Protein AF-A0A9E3D699-F1 (afdb_monomer)

Sequence (340 aa):
MLRQVQTRDYDGVIAVDRFSGYVDICGKPIPTRVDHSDSLSSQTYRTVLVRHERLTDRHLLAIPQSKTPFAQQDRMPATLNSLFGQSGILIRVDIQGNPYWFQLDSGAANVTLDRDLVARLGGHEFGEFSGTKGGPVEFSSAVVPRLDIGPIYARNLVVSVINHDFVRQGVHVVGLLGCDFIASRPVFIDFRTQTVMLSNTPASADSRWTSVQTPLQSCRPAIRARLENQPATLLLDLGAPDTIINEDLYDRIAASVHEIDTTRVSFIGGQVLDATQYAVPNASVGALTFGPLLTTVIAGGRGQDLDNDGFLGLNVLDKYRLVMDYRHQRVYFQKYAAAQ

Solvent-accessible surface area (backbone atoms only — not comparable to full-atom values): 18440 Å² total; per-residue (Å²): 131,82,48,68,49,76,48,66,55,97,88,64,49,43,37,36,41,37,42,39,69,68,42,78,57,95,92,37,81,41,61,33,28,39,41,36,39,42,71,84,52,97,58,69,51,72,51,67,65,85,78,86,78,87,77,85,57,69,71,81,72,50,80,70,81,93,63,53,67,56,45,79,78,52,75,73,67,41,74,47,62,51,50,73,50,84,67,35,38,33,36,52,34,31,46,86,90,42,82,45,36,23,35,42,14,39,67,30,58,40,37,34,34,14,46,68,58,39,55,75,71,70,47,61,78,44,79,72,48,77,49,74,37,25,38,70,34,63,38,28,28,32,61,41,69,42,40,36,48,76,46,28,34,31,60,64,39,77,26,42,28,33,76,44,89,48,73,53,94,92,39,68,34,45,29,37,42,5,21,50,58,46,50,50,40,24,38,36,38,32,60,89,79,52,43,38,31,43,28,94,60,66,84,71,95,47,88,72,46,50,79,41,71,18,56,61,59,79,56,20,37,30,34,67,33,31,51,65,93,40,80,39,41,28,33,45,19,47,52,31,40,55,20,36,38,33,54,74,52,44,68,77,41,52,95,68,43,42,85,74,48,79,49,72,48,69,43,82,22,66,35,76,38,60,26,38,30,29,38,34,63,43,30,33,43,87,90,46,71,73,43,63,37,69,33,34,40,41,68,88,49,62,54,61,67,89,91,47,38,33,33,47,7,36,80,59,56,57,67,27,32,41,32,43,27,55,84,77,26,30,36,33,41,25,73,65,76,77,84,127

Mean predicted aligned error: 9.08 Å

Structure (mmCIF, N/CA/C/O backbone):
data_AF-A0A9E3D699-F1
#
_entry.id   AF-A0A9E3D699-F1
#
loop_
_atom_site.group_PDB
_atom_site.id
_atom_site.type_symbol
_atom_site.label_atom_id
_atom_site.label_alt_id
_atom_site.label_comp_id
_atom_site.label_asym_id
_atom_site.label_entity_id
_atom_site.label_seq_id
_atom_site.pdbx_PDB_ins_code
_atom_site.Cartn_x
_atom_site.Cartn_y
_atom_site.Cartn_z
_atom_site.occupancy
_atom_site.B_iso_or_equiv
_atom_site.auth_seq_id
_atom_site.auth_comp_id
_atom_site.auth_asym_id
_atom_site.auth_atom_id
_atom_site.pdbx_PDB_model_num
ATOM 1 N N . MET A 1 1 ? -13.691 -39.275 -16.745 1.00 80.06 1 MET A N 1
ATOM 2 C CA . MET A 1 1 ? -13.293 -38.260 -15.745 1.00 80.06 1 MET A CA 1
ATOM 3 C C . MET A 1 1 ? -12.129 -37.480 -16.318 1.00 80.06 1 MET A C 1
ATOM 5 O O . MET A 1 1 ? -11.291 -38.096 -16.973 1.00 80.06 1 MET A O 1
ATOM 9 N N . LEU A 1 2 ? -12.120 -36.161 -16.134 1.00 87.12 2 LEU A N 1
ATOM 10 C CA . LEU A 1 2 ? -11.015 -35.303 -16.562 1.00 87.12 2 LEU A CA 1
ATOM 11 C C . LEU A 1 2 ? -9.722 -35.777 -15.873 1.00 87.12 2 LEU A C 1
ATOM 13 O O . LEU A 1 2 ? -9.770 -36.344 -14.789 1.00 87.12 2 LEU A O 1
ATOM 17 N N . ARG A 1 3 ? -8.571 -35.667 -16.524 1.00 92.81 3 ARG A N 1
ATOM 18 C CA . ARG A 1 3 ? -7.288 -36.100 -15.928 1.00 92.81 3 ARG A CA 1
ATOM 19 C C . ARG A 1 3 ? -6.227 -35.033 -16.040 1.00 92.81 3 ARG A C 1
ATOM 21 O O . ARG A 1 3 ? -5.377 -34.925 -15.166 1.00 92.81 3 ARG A O 1
ATOM 28 N N . GLN A 1 4 ? -6.307 -34.247 -17.100 1.00 94.62 4 GLN A N 1
ATOM 29 C CA . GLN A 1 4 ? -5.392 -33.165 -17.349 1.00 94.62 4 GLN A CA 1
ATOM 30 C C . GLN A 1 4 ? -6.111 -32.077 -18.135 1.00 94.62 4 GLN A C 1
ATOM 32 O O . GLN A 1 4 ? -6.868 -32.386 -19.058 1.00 94.62 4 GLN A O 1
ATOM 37 N N . VAL A 1 5 ? -5.861 -30.829 -17.768 1.00 92.69 5 VAL A N 1
ATOM 38 C CA . VAL A 1 5 ? -6.125 -29.661 -18.604 1.00 92.69 5 VAL A CA 1
ATOM 39 C C . VAL A 1 5 ? -4.787 -28.984 -18.820 1.00 92.69 5 VAL A C 1
ATOM 41 O O . VAL A 1 5 ? -4.012 -28.823 -17.884 1.00 92.69 5 VAL A O 1
ATOM 44 N N . GLN A 1 6 ? -4.507 -28.643 -20.068 1.00 94.44 6 GLN A N 1
ATOM 45 C CA . GLN A 1 6 ? -3.372 -27.813 -20.418 1.00 94.44 6 GLN A CA 1
ATOM 46 C C . GLN A 1 6 ? -3.927 -26.553 -21.060 1.00 94.44 6 GLN A C 1
ATOM 48 O O . GLN A 1 6 ? -4.631 -26.633 -22.068 1.00 94.44 6 GLN A O 1
ATOM 53 N N . THR A 1 7 ? -3.633 -25.409 -20.464 1.00 84.44 7 THR A N 1
ATOM 54 C CA . THR A 1 7 ? -3.964 -24.101 -21.016 1.00 84.44 7 THR A CA 1
ATOM 55 C C . THR A 1 7 ? -2.692 -23.439 -21.510 1.00 84.44 7 THR A C 1
ATOM 57 O O . THR A 1 7 ? -1.597 -23.670 -20.997 1.00 84.44 7 THR A O 1
ATOM 60 N N . ARG A 1 8 ? -2.844 -22.654 -22.571 1.00 84.19 8 ARG A N 1
ATOM 61 C CA . ARG A 1 8 ? -1.826 -21.732 -23.046 1.00 84.19 8 ARG A CA 1
ATOM 62 C C . ARG A 1 8 ? -2.467 -20.357 -23.070 1.00 84.19 8 ARG A C 1
ATOM 64 O O . ARG A 1 8 ? -3.522 -20.217 -23.691 1.00 84.19 8 ARG A O 1
ATOM 71 N N . ASP A 1 9 ? -1.885 -19.401 -22.367 1.00 64.69 9 ASP A N 1
ATOM 72 C CA . ASP A 1 9 ? -2.365 -18.023 -22.402 1.00 64.69 9 ASP A CA 1
ATOM 73 C C . ASP A 1 9 ? -1.823 -17.263 -23.626 1.00 64.69 9 ASP A C 1
ATOM 75 O O . ASP A 1 9 ? -1.185 -17.837 -24.517 1.00 64.69 9 ASP A O 1
ATOM 79 N N . TYR A 1 10 ? -2.142 -15.971 -23.703 1.00 45.72 10 TYR A N 1
ATOM 80 C CA . TYR A 1 10 ? -1.742 -15.108 -24.813 1.00 45.72 10 TYR A CA 1
ATOM 81 C C . TYR A 1 10 ? -0.229 -14.868 -24.877 1.00 45.72 10 TYR A C 1
ATOM 83 O O . TYR A 1 10 ? 0.290 -14.633 -25.969 1.00 45.72 10 TYR A O 1
ATOM 91 N N . ASP A 1 11 ? 0.465 -15.012 -23.749 1.00 51.38 11 ASP A N 1
ATOM 92 C CA . ASP A 1 11 ? 1.911 -14.830 -23.617 1.00 51.38 11 ASP A CA 1
ATOM 93 C C . ASP A 1 11 ? 2.676 -16.151 -23.825 1.00 51.38 11 ASP A C 1
ATOM 95 O O . ASP A 1 11 ? 3.905 -16.208 -23.808 1.00 51.38 11 ASP A O 1
ATOM 99 N N . GLY A 1 12 ? 1.947 -17.237 -24.110 1.00 67.44 12 GLY A N 1
ATOM 100 C CA . GLY A 1 12 ? 2.508 -18.542 -24.431 1.00 67.44 12 GLY A CA 1
ATOM 101 C C . GLY A 1 12 ? 2.861 -19.387 -23.210 1.00 67.44 12 GLY A C 1
ATOM 102 O O . GLY A 1 12 ? 3.413 -20.479 -23.396 1.00 67.44 12 GLY A O 1
ATOM 103 N N . VAL A 1 13 ? 2.508 -18.938 -22.003 1.00 66.25 13 VAL A N 1
ATOM 104 C CA . VAL A 1 13 ? 2.699 -19.674 -20.751 1.00 66.25 13 VAL A CA 1
ATOM 105 C C . VAL A 1 13 ? 1.829 -20.911 -20.773 1.00 66.25 13 VAL A C 1
ATOM 107 O O . VAL A 1 13 ? 0.640 -20.858 -21.089 1.00 66.25 13 VAL A O 1
ATOM 110 N N . ILE A 1 14 ? 2.429 -22.050 -20.450 1.00 83.50 14 ILE A N 1
ATOM 111 C CA . ILE A 1 14 ? 1.729 -23.323 -20.389 1.00 83.50 14 ILE A CA 1
ATOM 112 C C . ILE A 1 14 ? 1.406 -23.615 -18.932 1.00 83.50 14 ILE A C 1
ATOM 114 O O . ILE A 1 14 ? 2.310 -23.938 -18.166 1.00 83.50 14 ILE A O 1
ATOM 118 N N . ALA A 1 15 ? 0.125 -23.582 -18.579 1.00 85.62 15 ALA A N 1
ATOM 119 C CA . ALA A 1 15 ? -0.355 -24.092 -17.302 1.00 85.62 15 ALA A CA 1
ATOM 120 C C . ALA A 1 15 ? -0.946 -25.497 -17.473 1.00 85.62 15 ALA A C 1
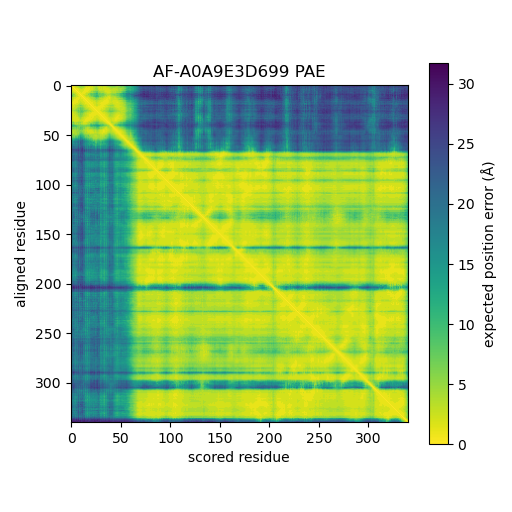ATOM 122 O O . ALA A 1 15 ? -1.584 -25.822 -18.478 1.00 85.62 15 ALA A O 1
ATOM 123 N N . VAL A 1 16 ? -0.689 -26.362 -16.496 1.00 91.88 16 VAL A N 1
ATOM 124 C CA . VAL A 1 16 ? -1.112 -27.762 -16.476 1.00 91.88 16 VAL A CA 1
ATOM 125 C C . VAL A 1 16 ? -1.780 -28.060 -15.144 1.00 91.88 16 VAL A C 1
ATOM 127 O O . VAL A 1 16 ? -1.116 -28.084 -14.111 1.00 91.88 16 VAL A O 1
ATOM 130 N N . ASP A 1 17 ? -3.067 -28.390 -15.199 1.00 93.44 17 ASP A N 1
ATOM 131 C CA . ASP A 1 17 ? -3.819 -28.952 -14.080 1.00 93.44 17 ASP A CA 1
ATOM 132 C C . ASP A 1 17 ? -3.927 -30.465 -14.248 1.00 93.44 17 ASP A C 1
ATOM 134 O O . ASP A 1 17 ? -4.449 -30.947 -15.257 1.00 93.44 17 ASP A O 1
ATOM 138 N N . ARG A 1 18 ? -3.471 -31.239 -13.260 1.00 95.19 18 ARG A N 1
ATOM 139 C CA . ARG A 1 18 ? -3.638 -32.699 -13.212 1.00 95.19 18 ARG A CA 1
ATOM 140 C C . ARG A 1 18 ? -4.647 -33.068 -12.137 1.00 95.19 18 ARG A C 1
ATOM 142 O O . ARG A 1 18 ? -4.475 -32.739 -10.969 1.00 95.19 18 ARG A O 1
ATOM 149 N N . PHE A 1 19 ? -5.680 -33.802 -12.528 1.00 95.44 19 PHE A N 1
ATOM 150 C CA . PHE A 1 19 ? -6.798 -34.160 -11.664 1.00 95.44 19 PHE A CA 1
ATOM 151 C C . PHE A 1 19 ? -6.723 -35.635 -11.275 1.00 95.44 19 PHE A C 1
ATOM 153 O O . PHE A 1 19 ? -6.586 -36.513 -12.132 1.00 95.44 19 PHE A O 1
ATOM 160 N N . SER A 1 20 ? -6.839 -35.931 -9.982 1.00 94.62 20 SER A N 1
ATOM 161 C CA . SER A 1 20 ? -6.790 -37.302 -9.474 1.00 94.62 20 SER A CA 1
ATOM 162 C C . SER A 1 20 ? -7.678 -37.520 -8.243 1.00 94.62 20 SER A C 1
ATOM 164 O O . SER A 1 20 ? -8.254 -36.587 -7.682 1.00 94.62 20 SER A O 1
ATOM 166 N N . GLY A 1 21 ? -7.839 -38.795 -7.867 1.00 93.88 21 GLY A N 1
ATOM 167 C CA . GLY A 1 21 ? -8.583 -39.211 -6.676 1.00 93.88 21 GLY A CA 1
ATOM 168 C C . GLY A 1 21 ? -10.062 -38.832 -6.715 1.00 93.88 21 GLY A C 1
ATOM 169 O O . GLY A 1 21 ? -10.542 -38.164 -5.818 1.00 93.88 21 GLY A O 1
ATOM 170 N N . TYR A 1 22 ? -10.802 -39.175 -7.760 1.00 94.75 22 TYR A N 1
ATOM 171 C CA . TYR A 1 22 ? -12.198 -38.749 -7.868 1.00 94.75 22 TYR A CA 1
ATOM 172 C C . TYR A 1 22 ? -13.115 -39.396 -6.819 1.00 94.75 22 TYR A C 1
ATOM 174 O O . TYR A 1 22 ? -13.015 -40.594 -6.562 1.00 94.75 22 TYR A O 1
ATOM 182 N N . VAL A 1 23 ? -14.048 -38.609 -6.279 1.00 93.00 23 VAL A N 1
ATOM 183 C CA . VAL A 1 23 ? -15.151 -39.049 -5.410 1.00 93.00 23 VAL A CA 1
ATOM 184 C C . VAL A 1 23 ? -16.486 -38.584 -5.986 1.00 93.00 23 VAL A C 1
ATOM 186 O O . VAL A 1 23 ? -16.544 -37.567 -6.676 1.00 93.00 23 VAL A O 1
ATOM 189 N N . ASP A 1 24 ? -17.563 -39.322 -5.724 1.00 91.94 24 ASP A N 1
ATOM 190 C CA . ASP A 1 24 ? -18.912 -38.877 -6.083 1.00 91.94 24 ASP A CA 1
ATOM 191 C C . ASP A 1 24 ? -19.443 -37.908 -5.020 1.00 91.94 24 ASP A C 1
ATOM 193 O O . ASP A 1 24 ? -19.506 -38.247 -3.838 1.00 91.94 24 ASP A O 1
ATOM 197 N N . ILE A 1 25 ? -19.810 -36.696 -5.439 1.00 84.88 25 ILE A N 1
ATOM 198 C CA . ILE A 1 25 ? -20.485 -35.710 -4.594 1.00 84.88 25 ILE A CA 1
ATOM 199 C C . ILE A 1 25 ? -21.740 -35.261 -5.326 1.00 84.88 25 ILE A C 1
ATOM 201 O O . ILE A 1 25 ? -21.674 -34.595 -6.361 1.00 84.88 25 ILE A O 1
ATOM 205 N N . CYS A 1 26 ? -22.899 -35.614 -4.768 1.00 85.19 26 CYS A N 1
ATOM 206 C CA . CYS A 1 26 ? -24.206 -35.292 -5.340 1.00 85.19 26 CYS A CA 1
ATOM 207 C C . CYS A 1 26 ? -24.368 -35.783 -6.796 1.00 85.19 26 CYS A C 1
ATOM 209 O O . CYS A 1 26 ? -24.918 -35.059 -7.630 1.00 85.19 26 CYS A O 1
ATOM 211 N N . GLY A 1 27 ? -23.879 -36.989 -7.113 1.00 88.12 27 GLY A N 1
ATOM 212 C CA . GLY A 1 27 ? -23.974 -37.598 -8.444 1.00 88.12 27 GLY A CA 1
ATOM 213 C C . GLY A 1 27 ? -22.991 -37.019 -9.462 1.00 88.12 27 GLY A C 1
ATOM 214 O O . GLY A 1 27 ? -23.166 -37.208 -10.668 1.00 88.12 27 GLY A O 1
ATOM 215 N N . LYS A 1 28 ? -21.992 -36.256 -9.004 1.00 87.75 28 LYS A N 1
ATOM 216 C CA . LYS A 1 28 ? -20.945 -35.681 -9.850 1.00 87.75 28 LYS A CA 1
ATOM 217 C C . LYS A 1 28 ? -19.579 -36.197 -9.404 1.00 87.75 28 LYS A C 1
ATOM 219 O O . LYS A 1 28 ? -19.254 -36.078 -8.224 1.00 87.75 28 LYS A O 1
ATOM 224 N N . PRO A 1 29 ? -18.745 -36.709 -10.325 1.00 92.31 29 PRO A N 1
ATOM 225 C CA . PRO A 1 29 ? -17.373 -37.068 -10.003 1.00 92.31 29 PRO A CA 1
ATOM 226 C C . PRO A 1 29 ? -16.540 -35.794 -9.812 1.00 92.31 29 PRO A C 1
ATOM 228 O O . PRO A 1 29 ? -16.276 -35.065 -10.770 1.00 92.31 29 PRO A O 1
ATOM 231 N N . ILE A 1 30 ? -16.106 -35.543 -8.579 1.00 91.81 30 ILE A N 1
ATOM 232 C CA . ILE A 1 30 ? -15.264 -34.409 -8.186 1.00 91.81 30 ILE A CA 1
ATOM 233 C C . ILE A 1 30 ? -13.848 -34.919 -7.883 1.00 91.81 30 ILE A C 1
ATOM 235 O O . ILE A 1 30 ? -13.710 -35.905 -7.157 1.00 91.81 30 ILE A O 1
ATOM 239 N N . PRO A 1 31 ? -12.783 -34.300 -8.421 1.00 93.81 31 PRO A N 1
ATOM 240 C CA . PRO A 1 31 ? -11.414 -34.688 -8.089 1.00 93.81 31 PRO A CA 1
ATOM 241 C C . PRO A 1 31 ? -11.103 -34.340 -6.626 1.00 93.81 31 PRO A C 1
ATOM 243 O O . PRO A 1 31 ? -11.348 -33.213 -6.203 1.00 93.81 31 PRO A O 1
ATOM 246 N N . THR A 1 32 ? -10.534 -35.270 -5.852 1.00 92.38 32 THR A N 1
ATOM 247 C CA . THR A 1 32 ? -10.024 -34.950 -4.502 1.00 92.38 32 THR A CA 1
ATOM 248 C C . THR A 1 32 ? -8.624 -34.360 -4.526 1.00 92.38 32 THR A C 1
ATOM 250 O O . THR A 1 32 ? -8.150 -33.904 -3.490 1.00 92.38 32 THR A O 1
ATOM 253 N N . ARG A 1 33 ? -7.944 -34.361 -5.676 1.00 92.19 33 ARG A N 1
ATOM 254 C CA . ARG A 1 33 ? -6.627 -33.749 -5.831 1.00 92.19 33 ARG A CA 1
ATOM 255 C C . ARG A 1 33 ? -6.496 -33.061 -7.182 1.00 92.19 33 ARG A C 1
ATOM 257 O O . ARG A 1 33 ? -6.798 -33.668 -8.212 1.00 92.19 33 ARG A O 1
ATOM 264 N N . VAL A 1 34 ? -6.003 -31.828 -7.158 1.00 92.25 34 VAL A N 1
ATOM 265 C CA . VAL A 1 34 ? -5.624 -31.052 -8.343 1.00 92.25 34 VAL A CA 1
ATOM 266 C C . VAL A 1 34 ? -4.194 -30.567 -8.152 1.00 92.25 34 VAL A C 1
ATOM 268 O O . VAL A 1 34 ? -3.916 -29.877 -7.177 1.00 92.25 34 VAL A O 1
ATOM 271 N N . ASP A 1 35 ? -3.294 -30.974 -9.039 1.00 87.75 35 ASP A N 1
ATOM 272 C CA . ASP A 1 35 ? -1.913 -30.493 -9.092 1.00 87.75 35 ASP A CA 1
ATOM 273 C C . ASP A 1 35 ? -1.794 -29.468 -10.226 1.00 87.75 35 ASP A C 1
ATOM 275 O O . ASP A 1 35 ? -1.948 -29.840 -11.389 1.00 87.75 35 ASP A O 1
ATOM 279 N N . HIS A 1 36 ? -1.517 -28.211 -9.892 1.00 86.31 36 HIS A N 1
ATOM 280 C CA . HIS A 1 36 ? -1.311 -27.109 -10.828 1.00 86.31 36 HIS A CA 1
ATOM 281 C C . HIS A 1 36 ? 0.179 -26.791 -10.964 1.00 86.31 36 HIS A C 1
ATOM 283 O O . HIS A 1 36 ? 0.876 -26.634 -9.961 1.00 86.31 36 HIS A O 1
ATOM 289 N N . SER A 1 37 ? 0.657 -26.654 -12.196 1.00 83.12 37 SER A N 1
ATOM 290 C CA . SER A 1 37 ? 2.009 -26.181 -12.518 1.00 83.12 37 SER A CA 1
ATOM 291 C C . SER A 1 37 ? 1.959 -25.278 -13.742 1.00 83.12 37 SER A C 1
ATOM 293 O O . SER A 1 37 ? 1.255 -25.630 -14.688 1.00 83.12 37 SER A O 1
ATOM 295 N N . ASP A 1 38 ? 2.749 -24.212 -13.780 1.00 83.56 38 ASP A N 1
ATOM 296 C CA . ASP A 1 38 ? 2.918 -23.374 -14.969 1.00 83.56 38 ASP A CA 1
ATOM 297 C C . ASP A 1 38 ? 4.383 -23.342 -15.445 1.00 83.56 38 ASP A C 1
ATOM 299 O O . ASP A 1 38 ? 5.280 -23.852 -14.774 1.00 83.56 38 ASP A O 1
ATOM 303 N N . SER A 1 39 ? 4.621 -22.839 -16.658 1.00 72.12 39 SER A N 1
ATOM 304 C CA . SER A 1 39 ? 5.951 -22.843 -17.280 1.00 72.12 39 SER A CA 1
ATOM 305 C C . SER A 1 39 ? 6.857 -21.681 -16.868 1.00 72.12 39 SER A C 1
ATOM 307 O O . SER A 1 39 ? 8.025 -21.690 -17.254 1.00 72.12 39 SER A O 1
ATOM 309 N N . LEU A 1 40 ? 6.340 -20.678 -16.154 1.00 61.41 40 LEU A N 1
ATOM 310 C CA . LEU A 1 40 ? 7.104 -19.510 -15.703 1.00 61.41 40 LEU A CA 1
ATOM 311 C C . LEU A 1 40 ? 7.522 -19.621 -14.234 1.00 61.41 40 LEU A C 1
ATOM 313 O O . LEU A 1 40 ? 8.573 -19.111 -13.850 1.00 61.41 40 LEU A O 1
ATOM 317 N N . SER A 1 41 ? 6.726 -20.295 -13.410 1.00 60.12 41 SER A N 1
ATOM 318 C CA . SER A 1 41 ? 6.986 -20.475 -11.994 1.00 60.12 41 SER A CA 1
ATOM 319 C C . SER A 1 41 ? 7.686 -21.808 -11.728 1.00 60.12 41 SER A C 1
ATOM 321 O O . SER A 1 41 ? 7.398 -22.848 -12.316 1.00 60.12 41 SER A O 1
ATOM 323 N N . SER A 1 42 ? 8.618 -21.805 -10.776 1.00 49.75 42 SER A N 1
ATOM 324 C CA . SER A 1 42 ? 9.142 -23.043 -10.187 1.00 49.75 42 SER A CA 1
ATOM 325 C C . SER A 1 42 ? 8.184 -23.644 -9.148 1.00 49.75 42 SER A C 1
ATOM 327 O O . SER A 1 42 ? 8.549 -24.590 -8.447 1.00 49.75 42 SER A O 1
ATOM 329 N N . GLN A 1 43 ? 6.978 -23.084 -9.006 1.00 45.53 43 GLN A N 1
ATOM 330 C CA . GLN A 1 43 ? 6.019 -23.446 -7.972 1.00 45.53 43 GLN A CA 1
ATOM 331 C C . GLN A 1 43 ? 4.993 -24.439 -8.527 1.00 45.53 43 GLN A C 1
ATOM 333 O O . GLN A 1 43 ? 4.551 -24.363 -9.668 1.00 45.53 43 GLN A O 1
ATOM 338 N N . THR A 1 44 ? 4.620 -25.425 -7.717 1.00 64.38 44 THR A N 1
ATOM 339 C CA . THR A 1 44 ? 3.528 -26.356 -8.028 1.00 64.38 44 THR A CA 1
ATOM 340 C C . THR A 1 44 ? 2.534 -26.286 -6.882 1.00 64.38 44 THR A C 1
ATOM 342 O O . THR A 1 44 ? 2.910 -26.509 -5.730 1.00 64.38 44 THR A O 1
ATOM 345 N N . TYR A 1 45 ? 1.273 -25.990 -7.183 1.00 69.75 45 TYR A N 1
ATOM 346 C CA . TYR A 1 45 ? 0.209 -25.934 -6.184 1.00 69.75 45 TYR A CA 1
ATOM 347 C C . TYR A 1 45 ? -0.548 -27.255 -6.173 1.00 69.75 45 TYR A C 1
ATOM 349 O O . TYR A 1 45 ? -0.861 -27.816 -7.221 1.00 69.75 45 TYR A O 1
ATOM 357 N N . ARG A 1 46 ? -0.875 -27.756 -4.983 1.00 82.88 46 ARG A N 1
ATOM 358 C CA . ARG A 1 46 ? -1.754 -28.916 -4.827 1.00 82.88 46 ARG A CA 1
ATOM 359 C C . ARG A 1 46 ? -2.983 -28.521 -4.029 1.00 82.88 46 ARG A C 1
ATOM 361 O O . ARG A 1 46 ? -2.883 -28.221 -2.844 1.00 82.88 46 ARG A O 1
ATOM 368 N N . THR A 1 47 ? -4.150 -28.626 -4.646 1.00 81.19 47 THR A N 1
ATOM 369 C CA . THR A 1 47 ? -5.433 -28.565 -3.944 1.00 81.19 47 THR A CA 1
ATOM 370 C C . THR A 1 47 ? -5.858 -29.976 -3.557 1.00 81.19 47 THR A C 1
ATOM 372 O O . THR A 1 47 ? -5.851 -30.878 -4.397 1.00 81.19 47 THR A O 1
ATOM 375 N N . VAL A 1 48 ? -6.246 -30.176 -2.295 1.00 84.06 48 VAL A N 1
ATOM 376 C CA . VAL A 1 48 ? -6.796 -31.446 -1.799 1.00 84.06 48 VAL A CA 1
ATOM 377 C C . VAL A 1 48 ? -8.198 -31.211 -1.247 1.00 84.06 48 VAL A C 1
ATOM 379 O O . VAL A 1 48 ? -8.406 -30.310 -0.438 1.00 84.06 48 VAL A O 1
ATOM 382 N N . LEU A 1 49 ? -9.164 -32.035 -1.651 1.00 81.81 49 LEU A N 1
ATOM 383 C CA . LEU A 1 49 ? -10.479 -32.057 -1.022 1.00 81.81 49 LEU A CA 1
ATOM 384 C C . LEU A 1 49 ? -10.362 -32.734 0.346 1.00 81.81 49 LEU A C 1
ATOM 386 O O . LEU A 1 49 ? -10.259 -33.956 0.433 1.00 81.81 49 LEU A O 1
ATOM 390 N N . VAL A 1 50 ? -10.395 -31.932 1.407 1.00 79.25 50 VAL A N 1
ATOM 391 C CA . VAL A 1 50 ? -10.290 -32.424 2.791 1.00 79.25 50 VAL A CA 1
ATOM 392 C C . VAL A 1 50 ? -11.660 -32.785 3.368 1.00 79.25 50 VAL A C 1
ATOM 394 O O . VAL A 1 50 ? -11.808 -33.791 4.057 1.00 79.25 50 VAL A O 1
ATOM 397 N N . ARG A 1 51 ? -12.687 -31.984 3.071 1.00 80.12 51 ARG A N 1
ATOM 398 C CA . ARG A 1 51 ? -14.057 -32.180 3.555 1.00 80.12 51 ARG A CA 1
ATOM 399 C C . ARG A 1 51 ? -15.048 -31.680 2.514 1.00 80.12 51 ARG A C 1
ATOM 401 O O . ARG A 1 51 ? -14.782 -30.711 1.811 1.00 80.12 51 ARG A O 1
ATOM 408 N N . HIS A 1 52 ? -16.204 -32.328 2.454 1.00 80.00 52 HIS A N 1
ATOM 409 C CA . HIS A 1 52 ? -17.375 -31.804 1.768 1.00 80.00 52 HIS A CA 1
ATOM 410 C C . HIS A 1 52 ? -18.547 -31.798 2.745 1.00 80.00 52 HIS A C 1
ATOM 412 O O . HIS A 1 52 ? -18.669 -32.685 3.590 1.00 80.00 52 HIS A O 1
ATOM 418 N N . GLU A 1 53 ? -19.410 -30.799 2.634 1.00 81.25 53 GLU A N 1
ATOM 419 C CA . GLU A 1 53 ? -20.647 -30.750 3.396 1.00 81.25 53 GLU A CA 1
ATOM 420 C C . GLU A 1 53 ? -21.774 -30.219 2.526 1.00 81.25 53 GLU A C 1
ATOM 422 O O . GLU A 1 53 ? -21.593 -29.333 1.688 1.00 81.25 53 GLU A O 1
ATOM 427 N N . ARG A 1 54 ? -22.960 -30.799 2.702 1.00 76.94 54 ARG A N 1
ATOM 428 C CA . ARG A 1 54 ? -24.157 -30.305 2.038 1.00 76.94 54 ARG A CA 1
ATOM 429 C C . ARG A 1 54 ? -24.703 -29.147 2.858 1.00 76.94 54 ARG A C 1
ATOM 431 O O . ARG A 1 54 ? -25.318 -29.367 3.896 1.00 76.94 54 ARG A O 1
ATOM 438 N N . LEU A 1 55 ? -24.518 -27.930 2.360 1.00 75.38 55 LEU A N 1
ATOM 439 C CA . LEU A 1 55 ? -25.172 -26.761 2.932 1.00 75.38 55 LEU A CA 1
ATOM 440 C C . LEU A 1 55 ? -26.680 -26.857 2.671 1.00 75.38 55 LEU A C 1
ATOM 442 O O . LEU A 1 55 ? -27.127 -26.967 1.526 1.00 75.38 55 LEU A O 1
ATOM 446 N N . THR A 1 56 ? -27.466 -26.877 3.743 1.00 77.94 56 THR A N 1
ATOM 447 C CA . THR A 1 56 ? -28.933 -26.886 3.680 1.00 77.94 56 THR A CA 1
ATOM 448 C C . THR A 1 56 ? -29.503 -25.480 3.523 1.00 77.94 56 THR A C 1
ATOM 450 O O . THR A 1 56 ? -30.568 -25.321 2.928 1.00 77.94 56 THR A O 1
ATOM 453 N N . ASP A 1 57 ? -28.770 -24.466 3.984 1.00 78.50 57 ASP A N 1
ATOM 454 C CA . ASP A 1 57 ? -29.133 -23.061 3.864 1.00 78.50 57 ASP A CA 1
ATOM 455 C C . ASP A 1 57 ? -28.382 -22.393 2.700 1.00 78.50 57 ASP A C 1
ATOM 457 O O . ASP A 1 57 ? -27.165 -22.199 2.735 1.00 78.50 57 ASP A O 1
ATOM 461 N N . ARG A 1 58 ? -29.122 -22.022 1.648 1.00 65.62 58 ARG A N 1
ATOM 462 C CA . ARG A 1 58 ? -28.570 -21.307 0.485 1.00 65.62 58 ARG A CA 1
ATOM 463 C C . ARG A 1 58 ? -28.133 -19.880 0.819 1.00 65.62 58 ARG A C 1
ATOM 465 O O . ARG A 1 58 ? -27.331 -19.328 0.069 1.00 65.62 58 ARG A O 1
ATOM 472 N N . HIS A 1 59 ? -28.615 -19.289 1.913 1.00 65.38 59 HIS A N 1
ATOM 473 C CA . HIS A 1 59 ? -28.187 -17.960 2.348 1.00 65.38 59 HIS A CA 1
ATOM 474 C C . HIS A 1 59 ? -26.715 -17.934 2.772 1.00 65.38 59 HIS A C 1
ATOM 476 O O . HIS A 1 59 ? -26.077 -16.898 2.620 1.00 65.38 59 HIS A O 1
ATOM 482 N N . LEU A 1 60 ? -26.138 -19.071 3.181 1.00 60.28 60 LEU A N 1
ATOM 483 C CA . LEU A 1 60 ? -24.701 -19.196 3.467 1.00 60.28 60 LEU A CA 1
ATOM 484 C C . LEU A 1 60 ? -23.818 -19.039 2.218 1.00 60.28 60 LEU A C 1
ATOM 486 O O . LEU A 1 60 ? -22.637 -18.734 2.333 1.00 60.28 60 LEU A O 1
ATOM 490 N N . LEU A 1 61 ? -24.388 -19.249 1.028 1.00 63.72 61 LEU A N 1
ATOM 491 C CA . LEU A 1 61 ? -23.718 -19.065 -0.263 1.00 63.72 61 LEU A CA 1
ATOM 492 C C . LEU A 1 61 ? -24.111 -17.754 -0.948 1.00 63.72 61 LEU A C 1
ATOM 494 O O . LEU A 1 61 ? -23.593 -17.441 -2.021 1.00 63.72 61 LEU A O 1
ATOM 498 N N . ALA A 1 62 ? -25.054 -17.001 -0.374 1.00 58.06 62 ALA A N 1
ATOM 499 C CA . ALA A 1 62 ? -25.407 -15.702 -0.909 1.00 58.06 62 ALA A CA 1
ATOM 500 C C . ALA A 1 62 ? -24.199 -14.782 -0.736 1.00 58.06 62 ALA A C 1
ATOM 502 O O . ALA A 1 62 ? -23.769 -14.532 0.388 1.00 58.06 62 ALA A O 1
ATOM 503 N N . ILE A 1 63 ? -23.665 -14.271 -1.848 1.00 50.22 63 ILE A N 1
ATOM 504 C CA . ILE A 1 63 ? -22.647 -13.222 -1.808 1.00 50.22 63 ILE A CA 1
ATOM 505 C C . ILE A 1 63 ? -23.284 -12.049 -1.053 1.00 50.22 63 ILE A C 1
ATOM 507 O O . ILE A 1 63 ? -24.282 -11.499 -1.537 1.00 50.22 63 ILE A O 1
ATOM 511 N N . PRO A 1 64 ? -22.787 -11.688 0.143 1.00 56.56 64 PRO A N 1
ATOM 512 C CA . PRO A 1 64 ? -23.379 -10.602 0.902 1.00 56.56 64 PRO A CA 1
ATOM 513 C C . PRO A 1 64 ? -23.307 -9.322 0.071 1.00 56.56 64 PRO A C 1
ATOM 515 O O . PRO A 1 64 ? -22.359 -9.108 -0.688 1.00 56.56 64 PRO A O 1
ATOM 518 N N . GLN A 1 65 ? -24.312 -8.450 0.203 1.00 54.59 65 GLN A N 1
ATOM 519 C CA . GLN A 1 65 ? -24.202 -7.112 -0.374 1.00 54.59 65 GLN A CA 1
ATOM 520 C C . GLN A 1 65 ? -22.912 -6.479 0.147 1.00 54.59 65 GLN A C 1
ATOM 522 O O . GLN A 1 65 ? -22.749 -6.354 1.360 1.00 54.59 65 GLN A O 1
ATOM 527 N N . SER A 1 66 ? -22.019 -6.102 -0.772 1.00 59.28 66 SER A N 1
ATOM 528 C CA . SER A 1 66 ? -20.727 -5.491 -0.464 1.00 59.28 66 SER A CA 1
ATOM 529 C C . SER A 1 66 ? -20.944 -4.210 0.337 1.00 59.28 66 SER A C 1
ATOM 531 O O . SER A 1 66 ? -21.194 -3.138 -0.216 1.00 59.28 66 SER A O 1
ATOM 533 N N . LYS A 1 67 ? -20.885 -4.331 1.660 1.00 64.81 67 LYS A N 1
ATOM 534 C CA . LYS A 1 67 ? -20.856 -3.217 2.595 1.00 64.81 67 LYS A CA 1
ATOM 535 C C . LYS A 1 67 ? -19.486 -3.217 3.241 1.00 64.81 67 LYS A C 1
ATOM 537 O O . LYS A 1 67 ? -18.990 -4.252 3.669 1.00 64.81 67 LYS A O 1
ATOM 542 N N . THR A 1 68 ? -18.899 -2.033 3.308 1.00 80.75 68 THR A N 1
ATOM 543 C CA . THR A 1 68 ? -17.719 -1.769 4.131 1.00 80.75 68 THR A CA 1
ATOM 544 C C . THR A 1 68 ? -17.995 -2.256 5.560 1.00 80.75 68 THR A C 1
ATOM 546 O O . THR A 1 68 ? -19.074 -1.948 6.081 1.00 80.75 68 THR A O 1
ATOM 549 N N . PRO A 1 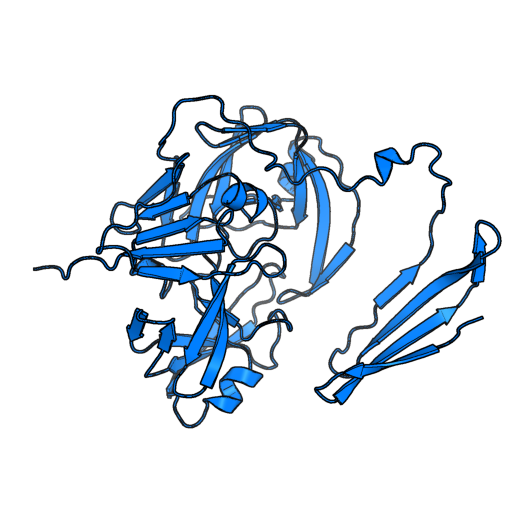69 ? -17.054 -2.955 6.217 1.00 89.06 69 PRO A N 1
ATOM 550 C CA . PRO A 1 69 ? -17.261 -3.456 7.575 1.00 89.06 69 PRO A CA 1
ATOM 551 C C . PRO A 1 69 ? -17.253 -2.340 8.633 1.00 89.06 69 PRO A C 1
ATOM 553 O O . PRO A 1 69 ? -17.575 -2.589 9.794 1.00 89.06 69 PRO A O 1
ATOM 556 N N . PHE A 1 70 ? -16.903 -1.110 8.245 1.00 94.06 70 PHE A N 1
ATOM 557 C CA . PHE A 1 70 ? -16.767 0.019 9.152 1.00 94.06 70 PHE A CA 1
ATOM 558 C C . PHE A 1 70 ? -18.040 0.867 9.238 1.00 94.06 70 PHE A C 1
ATOM 560 O O . PHE A 1 70 ? -18.455 1.502 8.264 1.00 94.06 70 PHE A O 1
ATOM 567 N N . ALA A 1 71 ? -18.602 0.952 10.440 1.00 94.19 71 ALA A N 1
ATOM 568 C CA . ALA A 1 71 ? -19.689 1.851 10.799 1.00 94.19 71 ALA A CA 1
ATOM 569 C C . ALA A 1 71 ? -19.152 3.171 11.374 1.00 94.19 71 ALA A C 1
ATOM 571 O O . ALA A 1 71 ? -18.097 3.212 12.004 1.00 94.19 71 ALA A O 1
ATOM 572 N N . GLN A 1 72 ? -19.893 4.259 11.163 1.00 94.50 72 GLN A N 1
ATOM 573 C CA . GLN A 1 72 ? -19.613 5.560 11.770 1.00 94.50 72 GLN A CA 1
ATOM 574 C C . GLN A 1 72 ? -20.175 5.592 13.201 1.00 94.50 72 GLN A C 1
ATOM 576 O O . GLN A 1 72 ? -21.321 5.197 13.414 1.00 94.50 72 GLN A O 1
ATOM 581 N N . GLN A 1 73 ? -19.382 6.068 14.164 1.00 93.38 73 GLN A N 1
ATOM 582 C CA . GLN A 1 73 ? -19.809 6.320 15.549 1.00 93.38 73 GLN A CA 1
ATOM 583 C C . GLN A 1 73 ? -19.788 7.805 15.932 1.00 93.38 73 GLN A C 1
ATOM 585 O O . GLN A 1 73 ? -20.609 8.211 16.747 1.00 93.38 73 GLN A O 1
ATOM 590 N N . ASP A 1 74 ? -18.948 8.622 15.288 1.00 91.31 74 ASP A N 1
ATOM 591 C CA . ASP A 1 74 ? -18.833 10.06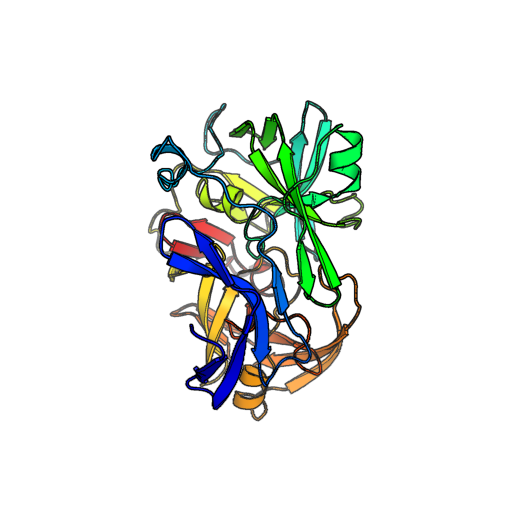2 15.569 1.00 91.31 74 ASP A CA 1
ATOM 592 C C . ASP A 1 74 ? -19.073 10.936 14.332 1.00 91.31 74 ASP A C 1
ATOM 594 O O . ASP A 1 74 ? -19.418 10.455 13.252 1.00 91.31 74 ASP A O 1
ATOM 598 N N . ARG A 1 75 ? -18.933 12.259 14.479 1.00 93.19 75 ARG A N 1
ATOM 599 C CA . ARG A 1 75 ? -19.102 13.225 13.383 1.00 93.19 75 ARG A CA 1
ATOM 600 C C . ARG A 1 75 ? -17.987 13.114 12.338 1.00 93.19 75 ARG A C 1
ATOM 602 O O . ARG A 1 75 ? -16.851 12.777 12.648 1.00 93.19 75 ARG A O 1
ATOM 609 N N . MET A 1 76 ? -18.341 13.472 11.105 1.00 93.44 76 MET A N 1
ATOM 610 C CA . MET A 1 76 ? -17.445 13.570 9.951 1.00 93.44 76 MET A CA 1
ATOM 611 C C . MET A 1 76 ? -17.531 14.982 9.341 1.00 93.44 76 MET A C 1
ATOM 613 O O . MET A 1 76 ? -18.608 15.586 9.414 1.00 93.44 76 MET A O 1
ATOM 617 N N . PRO A 1 77 ? -16.464 15.497 8.698 1.00 95.69 77 PRO A N 1
ATOM 618 C CA . PRO A 1 77 ? -15.152 14.865 8.536 1.00 95.69 77 PRO A CA 1
ATOM 619 C C . PRO A 1 77 ? -14.358 14.823 9.849 1.00 95.69 77 PRO A C 1
ATOM 621 O O . PRO A 1 77 ? -14.629 15.601 10.763 1.00 95.69 77 PRO A O 1
ATOM 624 N N . ALA A 1 78 ? -13.385 13.918 9.944 1.00 97.00 78 ALA A N 1
ATOM 625 C CA . ALA A 1 78 ? -12.528 13.803 11.122 1.00 97.00 78 ALA A CA 1
ATOM 626 C C . ALA A 1 78 ? -11.085 13.469 10.742 1.00 97.00 78 ALA A C 1
ATOM 628 O O . ALA A 1 78 ? -10.837 12.596 9.906 1.00 97.00 78 ALA A O 1
ATOM 629 N N . THR A 1 79 ? -10.142 14.146 11.393 1.00 98.12 79 THR A N 1
ATOM 630 C CA . THR A 1 79 ? -8.710 13.857 11.290 1.00 98.12 79 THR A CA 1
ATOM 631 C C . THR A 1 79 ? -8.366 12.662 12.170 1.00 98.12 79 THR A C 1
ATOM 633 O O . THR A 1 79 ? -8.757 12.603 13.336 1.00 98.12 79 THR A O 1
ATOM 636 N N . LEU A 1 80 ? -7.638 11.705 11.609 1.00 98.38 80 LEU A N 1
ATOM 637 C CA . LEU A 1 80 ? -7.141 10.537 12.321 1.00 98.38 80 LEU A CA 1
ATOM 638 C C . LEU A 1 80 ? -5.844 10.868 13.055 1.00 98.38 80 LEU A C 1
ATOM 640 O O . LEU A 1 80 ? -5.074 11.728 12.632 1.00 98.38 80 LEU A O 1
ATOM 644 N N . ASN A 1 81 ? -5.583 10.146 14.142 1.00 98.19 81 ASN A N 1
ATOM 645 C CA . ASN A 1 81 ? -4.278 10.184 14.785 1.00 98.19 81 ASN A CA 1
ATOM 646 C C . ASN A 1 81 ? -3.274 9.452 13.885 1.00 98.19 81 ASN A C 1
ATOM 648 O O . ASN A 1 81 ? -3.326 8.224 13.765 1.00 98.19 81 ASN A O 1
ATOM 652 N N . SER A 1 82 ? -2.415 10.227 13.226 1.00 98.12 82 SER A N 1
ATOM 653 C CA . SER A 1 82 ? -1.492 9.754 12.202 1.00 98.12 82 SER A CA 1
ATOM 654 C C . SER A 1 82 ? -0.052 10.175 12.476 1.00 98.12 82 SER A C 1
ATOM 656 O O . SER A 1 82 ? 0.194 11.285 12.943 1.00 98.12 82 SER A O 1
ATOM 658 N N . LEU A 1 83 ? 0.897 9.315 12.108 1.00 97.88 83 LEU A N 1
ATOM 659 C CA . LEU A 1 83 ? 2.332 9.592 12.113 1.00 97.88 83 LEU A CA 1
ATOM 660 C C . LEU A 1 83 ? 2.880 9.419 10.695 1.00 97.88 83 LEU A C 1
ATOM 662 O O . LEU A 1 83 ? 2.693 8.374 10.078 1.00 97.88 83 LEU A O 1
ATOM 666 N N . PHE A 1 84 ? 3.563 10.436 10.177 1.00 97.44 84 PHE A N 1
ATOM 667 C CA . PHE A 1 84 ? 4.156 10.412 8.841 1.00 97.44 84 PHE A CA 1
ATOM 668 C C . PHE A 1 84 ? 5.665 10.183 8.939 1.00 97.44 84 PHE A C 1
ATOM 670 O O . PHE A 1 84 ? 6.333 10.732 9.814 1.00 97.44 84 PHE A O 1
ATOM 677 N N . GLY A 1 85 ? 6.221 9.413 8.008 1.00 93.50 85 GLY A N 1
ATOM 678 C CA . GLY A 1 85 ? 7.664 9.324 7.809 1.00 93.50 85 GLY A CA 1
ATOM 679 C C . GLY A 1 85 ? 8.010 8.831 6.411 1.00 93.50 85 GLY A C 1
ATOM 680 O O . GLY A 1 85 ? 7.126 8.496 5.630 1.00 93.50 85 GLY A O 1
ATOM 681 N N . GLN A 1 86 ? 9.306 8.746 6.115 1.00 87.94 86 GLN A N 1
ATOM 682 C CA . GLN A 1 86 ? 9.798 8.375 4.780 1.00 87.94 86 GLN A CA 1
ATOM 683 C C . GLN A 1 86 ? 9.312 6.996 4.310 1.00 87.94 86 GLN A C 1
ATOM 685 O O . GLN A 1 86 ? 9.167 6.765 3.118 1.00 87.94 86 GLN A O 1
ATOM 690 N N . SER A 1 87 ? 9.047 6.083 5.244 1.00 86.94 87 SER A N 1
ATOM 691 C CA . SER A 1 87 ? 8.693 4.696 4.935 1.00 86.94 87 SER A CA 1
ATOM 692 C C . SER A 1 87 ? 7.198 4.382 5.041 1.00 86.94 87 SER A C 1
ATOM 694 O O . SER A 1 87 ? 6.842 3.206 5.049 1.00 86.94 87 SER A O 1
ATOM 696 N N . GLY A 1 88 ? 6.327 5.380 5.224 1.00 94.69 88 GLY A N 1
ATOM 697 C CA . GLY A 1 88 ? 4.897 5.119 5.398 1.00 94.69 88 GLY A CA 1
ATOM 698 C C . GLY A 1 88 ? 4.123 6.190 6.156 1.00 94.69 88 GLY A C 1
ATOM 699 O O . GLY A 1 88 ? 4.688 7.077 6.801 1.00 94.69 88 GLY A O 1
ATOM 700 N N . ILE A 1 89 ? 2.803 6.026 6.132 1.00 98.25 89 ILE A N 1
ATOM 701 C CA . ILE A 1 89 ? 1.857 6.722 7.004 1.00 98.25 89 ILE A CA 1
ATOM 702 C C . ILE A 1 89 ? 1.330 5.701 8.007 1.00 98.25 89 ILE A C 1
ATOM 704 O O . ILE A 1 89 ? 0.798 4.667 7.607 1.00 98.25 89 ILE A O 1
ATOM 708 N N . LEU A 1 90 ? 1.455 5.984 9.299 1.00 98.38 90 LEU A N 1
ATOM 709 C CA . LEU A 1 90 ? 0.891 5.153 10.356 1.00 98.38 90 LEU A CA 1
ATOM 710 C C . LEU A 1 90 ? -0.378 5.787 10.913 1.00 98.38 90 LEU A C 1
ATOM 712 O O . LEU A 1 90 ? -0.437 7.000 11.095 1.00 98.38 90 LEU A O 1
ATOM 716 N N . ILE A 1 91 ? -1.372 4.963 11.222 1.00 98.56 91 ILE A N 1
ATOM 717 C CA . ILE A 1 91 ? -2.654 5.348 11.808 1.00 98.56 91 ILE A CA 1
ATOM 718 C C . ILE A 1 91 ? -2.828 4.616 13.133 1.00 98.56 91 ILE A C 1
ATOM 720 O O . ILE A 1 91 ? -2.544 3.420 13.248 1.00 98.56 91 ILE A O 1
ATOM 724 N N . ARG A 1 92 ? -3.301 5.343 14.145 1.00 98.25 92 ARG A N 1
ATOM 725 C CA . ARG A 1 92 ? -3.647 4.768 15.442 1.00 98.25 92 ARG A CA 1
ATOM 726 C C . ARG A 1 92 ? -4.967 4.006 15.344 1.00 98.25 92 ARG A C 1
ATOM 728 O O . ARG A 1 92 ? -5.975 4.564 14.909 1.00 98.25 92 ARG A O 1
ATOM 735 N N . VAL A 1 93 ? -4.961 2.767 15.811 1.00 98.31 93 VAL A N 1
ATOM 736 C CA . VAL A 1 93 ? -6.118 1.870 15.844 1.00 98.31 93 VAL A CA 1
ATOM 737 C C . VAL A 1 93 ? -6.262 1.317 17.252 1.00 98.31 93 VAL A C 1
ATOM 739 O O . VAL A 1 93 ? -5.275 0.889 17.843 1.00 98.31 93 VAL A O 1
ATOM 742 N N . ASP A 1 94 ? -7.469 1.322 17.798 1.00 98.31 94 ASP A N 1
ATOM 743 C CA . ASP A 1 94 ? -7.765 0.699 19.083 1.00 98.31 94 ASP A CA 1
ATOM 744 C C . ASP A 1 94 ? -8.395 -0.682 18.870 1.00 98.31 94 ASP A C 1
ATOM 746 O O . ASP A 1 94 ? -9.326 -0.844 18.080 1.00 98.31 94 ASP A O 1
ATOM 750 N N . ILE A 1 95 ? -7.854 -1.694 19.546 1.00 97.19 95 ILE A N 1
ATOM 751 C CA . ILE A 1 95 ? -8.381 -3.056 19.547 1.00 97.19 95 ILE A CA 1
ATOM 752 C C . ILE A 1 95 ? -8.618 -3.447 20.999 1.00 97.19 95 ILE A C 1
ATOM 754 O O . ILE A 1 95 ? -7.681 -3.551 21.790 1.00 97.19 95 ILE A O 1
ATOM 758 N N . GLN A 1 96 ? -9.884 -3.679 21.348 1.00 90.38 96 GLN A N 1
ATOM 759 C CA . GLN A 1 96 ? -10.298 -4.038 22.710 1.00 90.38 96 GLN A CA 1
ATOM 760 C C . GLN A 1 96 ? -9.804 -3.049 23.792 1.00 90.38 96 GLN A C 1
ATOM 762 O O . GLN A 1 96 ? -9.406 -3.465 24.879 1.00 90.38 96 GLN A O 1
ATOM 767 N N . GLY A 1 97 ? -9.814 -1.743 23.509 1.00 92.06 97 GLY A N 1
ATOM 768 C CA . GLY A 1 97 ? -9.375 -0.692 24.435 1.00 92.06 97 GLY A CA 1
ATOM 769 C C . GLY A 1 97 ? -7.859 -0.491 24.494 1.00 92.06 97 GLY A C 1
ATOM 770 O O . GLY A 1 97 ? -7.386 0.283 25.327 1.00 92.06 97 GLY A O 1
ATOM 771 N N . ASN A 1 98 ? -7.096 -1.208 23.661 1.00 96.06 98 ASN A N 1
ATOM 772 C CA . ASN A 1 98 ? -5.648 -1.088 23.583 1.00 96.06 98 ASN A CA 1
ATOM 773 C C . ASN A 1 98 ? -5.233 -0.443 22.257 1.00 96.06 98 ASN A C 1
ATOM 775 O O . ASN A 1 98 ? -5.649 -0.905 21.191 1.00 96.06 98 ASN A O 1
ATOM 779 N N . PRO A 1 99 ? -4.380 0.590 22.292 1.00 97.19 99 PRO A N 1
ATOM 780 C CA . PRO A 1 99 ? -4.057 1.348 21.100 1.00 97.19 99 PRO A CA 1
ATOM 781 C C . PRO A 1 99 ? -2.763 0.865 20.420 1.00 97.19 99 PRO A C 1
ATOM 783 O O . PRO A 1 99 ? -1.703 0.755 21.038 1.00 97.19 99 PRO A O 1
ATOM 786 N N . TYR A 1 100 ? -2.834 0.675 19.108 1.00 97.50 100 TYR A N 1
ATOM 787 C CA . TYR A 1 100 ? -1.799 0.099 18.254 1.00 97.50 100 TYR A CA 1
ATOM 788 C C . TYR A 1 100 ? -1.544 0.960 17.010 1.00 97.50 100 TYR A C 1
ATOM 790 O O . TYR A 1 100 ? -2.375 1.787 16.632 1.00 97.50 100 TYR A O 1
ATOM 798 N N . TRP A 1 101 ? -0.389 0.773 16.369 1.00 97.56 101 TRP A N 1
ATOM 799 C CA . TRP A 1 101 ? -0.048 1.447 15.115 1.00 97.56 101 TRP A CA 1
ATOM 800 C C . TRP A 1 101 ? -0.189 0.506 13.927 1.00 97.56 101 TRP A C 1
ATOM 802 O O . TRP A 1 101 ? 0.335 -0.607 13.940 1.00 97.56 101 TRP A O 1
ATOM 812 N N . PHE A 1 102 ? -0.874 0.990 12.897 1.00 97.88 102 PHE A N 1
ATOM 813 C CA . PHE A 1 102 ? -1.056 0.296 11.630 1.00 97.88 102 PHE A CA 1
ATOM 814 C C . PHE A 1 102 ? -0.509 1.153 10.505 1.00 97.88 102 PHE A C 1
ATOM 816 O O . PHE A 1 102 ? -0.668 2.371 10.537 1.00 97.88 102 PHE A O 1
ATOM 823 N N . GLN A 1 103 ? 0.082 0.539 9.489 1.00 97.69 103 GLN A N 1
ATOM 824 C CA . GLN A 1 103 ? 0.462 1.260 8.279 1.00 97.69 103 GLN A CA 1
ATOM 825 C C . GLN A 1 103 ? -0.750 1.408 7.352 1.00 97.69 103 GLN A C 1
ATOM 827 O O . GLN A 1 103 ? -1.444 0.434 7.081 1.00 97.69 103 GLN A O 1
ATOM 832 N N . LEU A 1 104 ? -1.017 2.621 6.867 1.00 98.38 104 LEU A N 1
ATOM 833 C CA . LEU A 1 104 ? -1.990 2.854 5.801 1.00 98.38 104 LEU A CA 1
ATOM 834 C C . LEU A 1 104 ? -1.398 2.357 4.481 1.00 98.38 104 LEU A C 1
ATOM 836 O O . LEU A 1 104 ? -0.399 2.903 4.017 1.00 98.38 104 LEU A O 1
ATOM 840 N N . ASP A 1 105 ? -2.015 1.339 3.891 1.00 97.19 105 ASP A N 1
ATOM 841 C CA . ASP A 1 105 ? -1.431 0.586 2.786 1.00 97.19 105 ASP A CA 1
ATOM 842 C C . ASP A 1 105 ? -2.493 0.317 1.712 1.00 97.19 105 ASP A C 1
ATOM 844 O O . ASP A 1 105 ? -3.326 -0.581 1.827 1.00 97.19 105 ASP A O 1
ATOM 848 N N . SER A 1 106 ? -2.483 1.110 0.640 1.00 97.25 106 SER A N 1
ATOM 849 C CA . SER A 1 106 ? -3.398 0.905 -0.488 1.00 97.25 106 SER A CA 1
ATOM 850 C C . SER A 1 106 ? -3.033 -0.291 -1.375 1.00 97.25 106 SER A C 1
ATOM 852 O O . SER A 1 106 ? -3.861 -0.694 -2.196 1.00 97.25 106 SER A O 1
ATOM 854 N N . GLY A 1 107 ? -1.841 -0.872 -1.197 1.00 93.69 107 GLY A N 1
ATOM 855 C CA . GLY A 1 107 ? -1.409 -2.137 -1.788 1.00 93.69 107 GLY A CA 1
ATOM 856 C C . GLY A 1 107 ? -1.911 -3.374 -1.029 1.00 93.69 107 GLY A C 1
ATOM 857 O O . GLY A 1 107 ? -1.875 -4.482 -1.575 1.00 93.69 107 GLY A O 1
ATOM 858 N N . ALA A 1 108 ? -2.454 -3.216 0.182 1.00 92.31 108 ALA A N 1
ATOM 859 C CA . ALA A 1 108 ? -3.070 -4.295 0.950 1.00 92.31 108 ALA A CA 1
ATOM 860 C C . ALA A 1 108 ? -4.556 -4.496 0.594 1.00 92.31 108 ALA A C 1
ATOM 862 O O . ALA A 1 108 ? -5.367 -3.567 0.586 1.00 92.31 108 ALA A O 1
ATOM 863 N N . ALA A 1 109 ? -4.950 -5.747 0.338 1.00 87.69 109 ALA A N 1
ATOM 864 C CA . ALA A 1 109 ? -6.328 -6.088 -0.029 1.00 87.69 109 ALA A CA 1
ATOM 865 C C . ALA A 1 109 ? -7.313 -6.045 1.156 1.00 87.69 109 ALA A C 1
ATOM 867 O O . ALA A 1 109 ? -8.521 -5.959 0.944 1.00 87.69 109 ALA A O 1
ATOM 868 N N . ASN A 1 110 ? -6.820 -6.101 2.392 1.00 91.75 110 ASN A N 1
ATOM 869 C CA . ASN A 1 110 ? -7.619 -6.084 3.614 1.00 91.75 110 ASN A CA 1
ATOM 870 C C . ASN A 1 110 ? -6.797 -5.604 4.819 1.00 91.75 110 ASN A C 1
ATOM 872 O O . ASN A 1 110 ? -5.581 -5.434 4.711 1.00 91.75 110 ASN A O 1
ATOM 876 N N . VAL A 1 111 ? -7.456 -5.396 5.964 1.00 96.00 111 VAL A N 1
ATOM 877 C CA . VAL A 1 111 ? -6.776 -5.204 7.240 1.00 96.00 111 VAL A CA 1
ATOM 878 C C . VAL A 1 111 ? -5.981 -6.461 7.550 1.00 96.00 111 VAL A C 1
ATOM 880 O O . VAL A 1 111 ? -6.490 -7.585 7.464 1.00 96.00 111 VAL A O 1
ATOM 883 N N . THR A 1 112 ? -4.733 -6.250 7.945 1.00 95.94 112 THR A N 1
ATOM 884 C CA . THR A 1 112 ? -3.858 -7.320 8.399 1.00 95.94 112 THR A CA 1
ATOM 885 C C . THR A 1 112 ? -3.481 -7.132 9.859 1.00 95.94 112 THR A C 1
ATOM 887 O O . THR A 1 112 ? -3.417 -5.999 10.339 1.00 95.94 112 THR A O 1
ATOM 890 N N . LEU A 1 113 ? -3.222 -8.234 10.558 1.00 96.44 113 LEU A N 1
ATOM 891 C CA . LEU A 1 113 ? -2.667 -8.249 11.905 1.00 96.44 113 LEU A CA 1
ATOM 892 C C . LEU A 1 113 ? -1.435 -9.136 11.981 1.00 96.44 113 LEU A C 1
ATOM 894 O O . LEU A 1 113 ? -1.374 -10.201 11.365 1.00 96.44 113 LEU A O 1
ATOM 898 N N . ASP A 1 114 ? -0.500 -8.703 12.814 1.00 95.25 114 ASP A N 1
ATOM 899 C CA . ASP A 1 114 ? 0.595 -9.533 13.272 1.00 95.25 114 ASP A CA 1
ATOM 900 C C . ASP A 1 114 ? 0.080 -10.732 14.086 1.00 95.25 114 ASP A C 1
ATOM 902 O O . ASP A 1 114 ? -0.801 -10.604 14.948 1.00 95.25 114 ASP A O 1
ATOM 906 N N . ARG A 1 115 ? 0.654 -11.904 13.812 1.00 95.19 115 ARG A N 1
ATOM 907 C CA . ARG A 1 115 ? 0.282 -13.171 14.445 1.00 95.19 115 ARG A CA 1
ATOM 908 C C . ARG A 1 115 ? 0.435 -13.141 15.966 1.00 95.19 115 ARG A C 1
ATOM 910 O O . ARG A 1 115 ? -0.468 -13.592 16.676 1.00 95.19 115 ARG A O 1
ATOM 917 N N . ASP A 1 116 ? 1.504 -12.538 16.486 1.00 94.19 116 ASP A N 1
ATOM 918 C CA . ASP A 1 116 ? 1.712 -12.466 17.934 1.00 94.19 116 ASP A CA 1
ATOM 919 C C . ASP A 1 116 ? 0.671 -11.565 18.599 1.00 94.19 116 ASP A C 1
ATOM 921 O O . ASP A 1 116 ? 0.249 -11.821 19.731 1.00 94.19 116 ASP A O 1
ATOM 925 N N . LEU A 1 117 ? 0.208 -10.516 17.909 1.00 95.38 117 LEU A N 1
ATOM 926 C CA . LEU A 1 117 ? -0.901 -9.710 18.411 1.00 95.38 117 LEU A CA 1
ATOM 927 C C . LEU A 1 117 ? -2.199 -10.519 18.489 1.00 95.38 117 LEU A C 1
ATOM 929 O O . LEU A 1 117 ? -2.887 -10.436 19.506 1.00 95.38 117 LEU A O 1
ATOM 933 N N . VAL A 1 118 ? -2.522 -11.320 17.472 1.00 96.25 118 VAL A N 1
ATOM 934 C CA . VAL A 1 118 ? -3.715 -12.183 17.502 1.00 96.25 118 VAL A CA 1
ATOM 935 C C . VAL A 1 118 ? -3.655 -13.153 18.681 1.00 96.25 118 VAL A C 1
ATOM 937 O O . VAL A 1 118 ? -4.624 -13.242 19.439 1.00 96.25 118 VAL A O 1
ATOM 940 N N . ALA A 1 119 ? -2.507 -13.799 18.899 1.00 95.00 119 ALA A N 1
ATOM 941 C CA . ALA A 1 119 ? -2.300 -14.694 20.034 1.00 95.00 119 ALA A CA 1
ATOM 942 C C . ALA A 1 119 ? -2.463 -13.970 21.385 1.00 95.00 119 ALA A C 1
ATOM 944 O O . ALA A 1 119 ? -3.172 -14.457 22.268 1.00 95.00 119 ALA A O 1
ATOM 945 N N . ARG A 1 120 ? -1.881 -12.769 21.541 1.00 94.31 120 ARG A N 1
ATOM 946 C CA . ARG A 1 120 ? -2.022 -11.945 22.762 1.00 94.31 120 ARG A CA 1
ATOM 947 C C . ARG A 1 120 ? -3.462 -11.517 23.037 1.00 94.31 120 ARG A C 1
ATOM 949 O O . ARG A 1 120 ? -3.844 -11.391 24.197 1.00 94.31 120 ARG A O 1
ATOM 956 N N . LEU A 1 121 ? -4.252 -11.293 21.989 1.00 94.06 121 LEU A N 1
ATOM 957 C CA . LEU A 1 121 ? -5.671 -10.948 22.092 1.00 94.06 121 LEU A CA 1
ATOM 958 C C . LEU A 1 121 ? -6.572 -12.174 22.331 1.00 94.06 121 LEU A C 1
ATOM 960 O O . LEU A 1 121 ? -7.792 -12.019 22.391 1.00 94.06 121 LEU A O 1
ATOM 964 N N . GLY A 1 122 ? -5.996 -13.379 22.452 1.00 94.25 122 GLY A N 1
ATOM 965 C CA . GLY A 1 122 ? -6.739 -14.631 22.609 1.00 94.25 122 GLY A CA 1
ATOM 966 C C . GLY A 1 122 ? -7.530 -15.028 21.359 1.00 94.25 122 GLY A C 1
ATOM 967 O O . GLY A 1 122 ? -8.535 -15.728 21.467 1.00 94.25 122 GLY A O 1
ATOM 968 N N . GLY A 1 123 ? -7.124 -14.535 20.186 1.00 93.12 123 GLY A N 1
ATOM 969 C CA . GLY A 1 123 ? -7.752 -14.859 18.911 1.00 93.12 123 GLY A CA 1
ATOM 970 C C . GLY A 1 123 ? -7.410 -16.269 18.433 1.00 93.12 123 GLY A C 1
ATOM 971 O O . GLY A 1 123 ? -6.407 -16.860 18.829 1.00 93.12 123 GLY A O 1
ATOM 972 N N . HIS A 1 124 ? -8.249 -16.793 17.541 1.00 93.62 124 HIS A N 1
ATOM 973 C CA . HIS A 1 124 ? -8.021 -18.068 16.870 1.00 93.62 124 HIS A CA 1
ATOM 974 C C . HIS A 1 124 ? -7.854 -17.841 15.371 1.00 93.62 124 HIS A C 1
ATOM 976 O O . HIS A 1 124 ? -8.700 -17.200 14.741 1.00 93.62 124 HIS A O 1
ATOM 982 N N . GLU A 1 125 ? -6.768 -18.379 14.822 1.00 94.69 125 GLU A N 1
ATOM 983 C CA . GLU A 1 125 ? -6.506 -18.380 13.387 1.00 94.69 125 GLU A CA 1
ATOM 984 C C . GLU A 1 125 ? -7.278 -19.506 12.683 1.00 94.69 125 GLU A C 1
ATOM 986 O O . GLU A 1 125 ? -7.535 -20.570 13.249 1.00 94.69 125 GLU A O 1
ATOM 991 N N . PHE A 1 126 ? -7.665 -19.265 11.436 1.00 91.44 126 PHE A N 1
ATOM 992 C CA . PHE A 1 126 ? -8.300 -20.233 10.548 1.00 91.44 126 PHE A CA 1
ATOM 993 C C . PHE A 1 126 ? -7.939 -19.937 9.090 1.00 91.44 126 PHE A C 1
ATOM 995 O O . PHE A 1 126 ? -7.519 -18.833 8.757 1.00 91.44 126 PHE A O 1
ATOM 1002 N N . GLY A 1 127 ? -8.135 -20.914 8.201 1.00 83.06 127 GLY A N 1
ATOM 1003 C CA . GLY A 1 127 ? -7.921 -20.716 6.763 1.00 83.06 127 GLY A CA 1
ATOM 1004 C C . GLY A 1 127 ? -6.457 -20.472 6.392 1.00 83.06 127 GLY A C 1
ATOM 1005 O O . GLY A 1 127 ? -6.171 -19.559 5.624 1.00 83.06 127 GLY A O 1
ATOM 1006 N N . GLU A 1 128 ? -5.546 -21.259 6.963 1.00 87.31 128 GLU A N 1
ATOM 1007 C CA . GLU A 1 128 ? -4.110 -21.182 6.683 1.00 87.31 128 GLU A CA 1
ATOM 1008 C C . GLU A 1 128 ? -3.794 -21.475 5.208 1.00 87.31 128 GLU A C 1
ATOM 1010 O O . GLU A 1 128 ? -4.317 -22.428 4.620 1.00 87.31 128 GLU A O 1
ATOM 1015 N N . PHE A 1 129 ? -2.915 -20.666 4.618 1.00 82.88 129 PHE A N 1
ATOM 1016 C CA . PHE A 1 129 ? -2.320 -20.903 3.309 1.00 82.88 129 PHE A CA 1
ATOM 1017 C C . PHE A 1 129 ? -0.953 -20.222 3.205 1.00 82.88 129 PHE A C 1
ATOM 1019 O O . PHE A 1 129 ? -0.723 -19.162 3.783 1.00 82.88 129 PHE A O 1
ATOM 1026 N N . SER A 1 130 ? -0.060 -20.787 2.400 1.00 80.00 130 SER A N 1
ATOM 1027 C CA . SER A 1 130 ? 1.259 -20.206 2.145 1.00 80.00 130 SER A CA 1
ATOM 1028 C C . SER A 1 130 ? 1.290 -19.546 0.765 1.00 80.00 130 SER A C 1
ATOM 1030 O O . SER A 1 130 ? 0.713 -20.053 -0.199 1.00 80.00 130 SER A O 1
ATOM 1032 N N . GLY A 1 131 ? 1.981 -18.417 0.657 1.00 74.56 131 GLY A N 1
ATOM 1033 C CA . GLY A 1 131 ? 2.232 -17.711 -0.598 1.00 74.56 131 GLY A CA 1
ATOM 1034 C C . GLY A 1 131 ? 3.685 -17.261 -0.709 1.00 74.56 131 GLY A C 1
ATOM 1035 O O . GLY A 1 131 ? 4.517 -17.561 0.144 1.00 74.56 131 GLY A O 1
ATOM 1036 N N . THR A 1 132 ? 4.014 -16.535 -1.776 1.00 72.94 132 THR A N 1
ATOM 1037 C CA . THR A 1 132 ? 5.340 -15.922 -1.947 1.00 72.94 132 THR A CA 1
ATOM 1038 C C . THR A 1 132 ? 5.188 -14.448 -2.287 1.00 72.94 132 THR A C 1
ATOM 1040 O O . THR A 1 132 ? 4.543 -14.112 -3.273 1.00 72.94 132 THR A O 1
ATOM 1043 N N . LYS A 1 133 ? 5.806 -13.571 -1.493 1.00 75.19 133 LYS A N 1
ATOM 1044 C CA . LYS A 1 133 ? 5.893 -12.126 -1.752 1.00 75.19 133 LYS A CA 1
ATOM 1045 C C . LYS A 1 133 ? 7.240 -11.612 -1.261 1.00 75.19 133 LYS A C 1
ATOM 1047 O O . LYS A 1 133 ? 7.363 -11.160 -0.127 1.00 75.19 133 LYS A O 1
ATOM 1052 N N . GLY A 1 134 ? 8.260 -11.765 -2.107 1.00 72.88 134 GLY A N 1
ATOM 1053 C CA . GLY A 1 134 ? 9.656 -11.536 -1.728 1.00 72.88 134 GLY A CA 1
ATOM 1054 C C . GLY A 1 134 ? 10.090 -12.472 -0.599 1.00 72.88 134 GLY A C 1
ATOM 1055 O O . 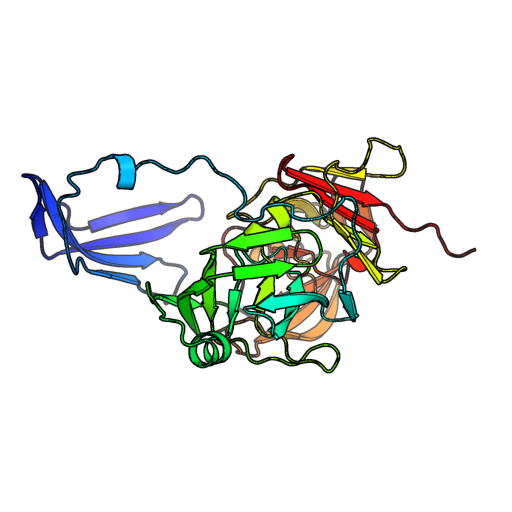GLY A 1 134 ? 10.581 -12.020 0.427 1.00 72.88 134 GLY A O 1
ATOM 1056 N N . GLY A 1 135 ? 9.815 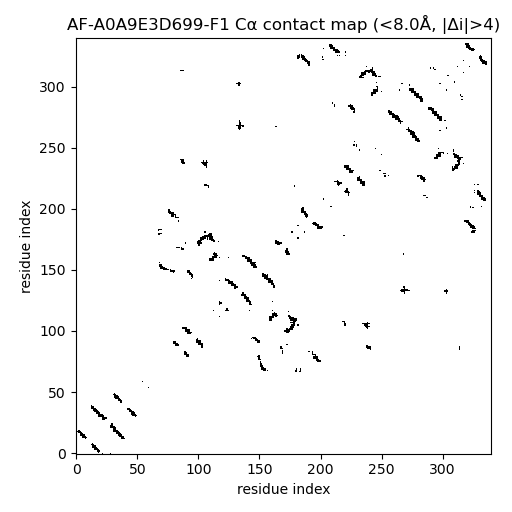-13.766 -0.768 1.00 76.62 135 GLY A N 1
ATOM 1057 C CA . GLY A 1 135 ? 10.014 -14.813 0.237 1.00 76.62 135 GLY A CA 1
ATOM 1058 C C . GLY A 1 135 ? 8.710 -15.544 0.590 1.00 76.62 135 GLY A C 1
ATOM 1059 O O . GLY A 1 135 ? 7.631 -15.039 0.259 1.00 76.62 135 GLY A O 1
ATOM 1060 N N . PRO A 1 136 ? 8.783 -16.739 1.209 1.00 79.44 136 PRO A N 1
ATOM 1061 C CA . PRO A 1 136 ? 7.610 -17.456 1.702 1.00 79.44 136 PRO A CA 1
ATOM 1062 C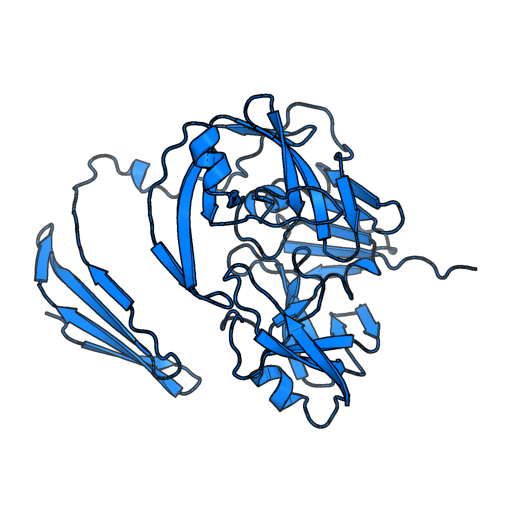 C . PRO A 1 136 ? 6.862 -16.634 2.754 1.00 79.44 136 PRO A C 1
ATOM 1064 O O . PRO A 1 136 ? 7.477 -16.061 3.650 1.00 79.44 136 PRO A O 1
ATOM 1067 N N . VAL A 1 137 ? 5.537 -16.599 2.657 1.00 83.25 137 VAL A N 1
ATOM 1068 C CA . VAL A 1 137 ? 4.665 -15.933 3.629 1.00 83.25 137 VAL A CA 1
ATOM 1069 C C . VAL A 1 137 ? 3.563 -16.898 4.028 1.00 83.25 137 VAL A C 1
ATOM 1071 O O . VAL A 1 137 ? 2.863 -17.423 3.164 1.00 83.25 137 VAL A O 1
ATOM 1074 N N . GLU A 1 138 ? 3.396 -17.097 5.331 1.00 89.25 138 GLU A N 1
ATOM 1075 C CA . GLU A 1 138 ? 2.262 -17.831 5.890 1.00 89.25 138 GLU A CA 1
ATOM 1076 C C . GLU A 1 138 ? 1.126 -16.865 6.189 1.00 89.25 138 GLU A C 1
ATOM 1078 O O . GLU A 1 138 ? 1.263 -15.972 7.033 1.00 89.25 138 GLU A O 1
ATOM 1083 N N . PHE A 1 139 ? 0.001 -17.082 5.526 1.00 88.94 139 PHE A N 1
ATOM 1084 C CA . PHE A 1 139 ? -1.228 -16.343 5.722 1.00 88.94 139 PHE A CA 1
ATOM 1085 C C . PHE A 1 139 ? -2.243 -17.209 6.457 1.00 88.94 139 PHE A C 1
ATOM 1087 O O . PHE A 1 139 ? -2.319 -18.423 6.288 1.00 88.94 139 PHE A O 1
ATOM 1094 N N . SER A 1 140 ? -3.079 -16.556 7.235 1.00 94.06 140 SER A N 1
ATOM 1095 C CA . SER A 1 140 ? -4.269 -17.132 7.846 1.00 94.06 140 SER A CA 1
ATOM 1096 C C . SER A 1 140 ? -5.284 -16.010 8.042 1.00 94.06 140 SER A C 1
ATOM 1098 O O . SER A 1 140 ? -5.112 -14.889 7.555 1.00 94.06 140 SER A O 1
ATOM 1100 N N . SER A 1 141 ? -6.396 -16.297 8.700 1.00 95.81 141 SER A N 1
ATOM 1101 C CA . SER A 1 141 ? -7.424 -15.320 9.041 1.00 95.81 141 SER A CA 1
ATOM 1102 C C . SER A 1 141 ? -7.774 -15.410 10.516 1.00 95.81 141 SER A C 1
ATOM 1104 O O . SER A 1 141 ? -7.726 -16.487 11.097 1.00 95.81 141 SER A O 1
ATOM 1106 N N . ALA A 1 142 ? -8.181 -14.296 11.114 1.00 96.31 142 ALA A N 1
ATOM 1107 C CA . ALA A 1 142 ? -8.738 -14.264 12.463 1.00 96.31 142 ALA A CA 1
ATOM 1108 C C . ALA A 1 142 ? -9.950 -13.329 12.517 1.00 96.31 142 ALA A C 1
ATOM 1110 O O . ALA A 1 142 ? -10.130 -12.474 11.648 1.00 96.31 142 ALA A O 1
ATOM 1111 N N . VAL A 1 143 ? -10.790 -13.484 13.544 1.00 95.50 143 VAL A N 1
ATOM 1112 C CA . VAL A 1 143 ? -11.893 -12.552 13.814 1.00 95.50 143 VAL A CA 1
ATOM 1113 C C . VAL A 1 143 ? -11.491 -11.599 14.931 1.00 95.50 143 VAL A C 1
ATOM 1115 O O . VAL A 1 143 ? -11.240 -12.022 16.058 1.00 95.50 143 VAL A O 1
ATOM 1118 N N . VAL A 1 144 ? -11.498 -10.301 14.637 1.00 95.75 144 VAL A N 1
ATOM 1119 C CA . VAL A 1 144 ? -11.329 -9.236 15.627 1.00 95.75 144 VAL A CA 1
ATOM 1120 C C . VAL A 1 144 ? -12.713 -8.810 16.128 1.00 95.75 144 VAL A C 1
ATOM 1122 O O . VAL A 1 144 ? -13.515 -8.299 15.337 1.00 95.75 144 VAL A O 1
ATOM 1125 N N . PRO A 1 145 ? -13.035 -8.982 17.428 1.00 94.12 145 PRO A N 1
ATOM 1126 C CA . PRO A 1 145 ? -14.373 -8.685 17.945 1.00 94.12 145 PRO A CA 1
ATOM 1127 C C . PRO A 1 145 ? -14.778 -7.224 17.756 1.00 94.12 145 PRO A C 1
ATOM 1129 O O . PRO A 1 145 ? -15.924 -6.930 17.404 1.00 94.12 145 PRO A O 1
ATOM 1132 N N . ARG A 1 146 ? -13.831 -6.308 17.977 1.00 95.25 146 ARG A N 1
ATOM 1133 C CA . ARG A 1 146 ? -14.015 -4.873 17.793 1.00 95.25 146 ARG A CA 1
ATOM 1134 C C . ARG A 1 146 ? -12.686 -4.188 17.497 1.00 95.25 146 ARG A C 1
ATOM 1136 O O . ARG A 1 146 ? -11.688 -4.480 18.153 1.00 95.25 146 ARG A O 1
ATOM 1143 N N . LEU A 1 147 ? -12.727 -3.277 16.535 1.00 96.81 147 LEU A N 1
ATOM 1144 C CA . LEU A 1 147 ? -11.616 -2.426 16.137 1.00 96.81 147 LEU A CA 1
ATOM 1145 C C . LEU A 1 147 ? -12.150 -1.010 15.904 1.00 96.81 147 LEU A C 1
ATOM 1147 O O . LEU A 1 147 ? -13.130 -0.839 15.176 1.00 96.81 147 LEU A O 1
ATOM 1151 N N . ASP A 1 148 ? -11.514 -0.010 16.503 1.00 98.00 148 ASP A N 1
ATOM 1152 C CA . ASP A 1 148 ? -11.895 1.400 16.435 1.00 98.00 148 ASP A CA 1
ATOM 1153 C C . ASP A 1 148 ? -10.778 2.227 15.776 1.00 98.00 148 ASP A C 1
ATOM 1155 O O . ASP A 1 148 ? -9.596 2.077 16.081 1.00 98.00 148 ASP A O 1
ATOM 1159 N N . ILE A 1 149 ? -11.150 3.124 14.860 1.00 97.50 149 ILE A N 1
ATOM 1160 C CA . ILE A 1 149 ? -10.223 4.014 14.145 1.00 97.50 149 ILE A CA 1
ATOM 1161 C C . ILE A 1 149 ? -10.818 5.420 14.137 1.00 97.50 149 ILE A C 1
ATOM 1163 O O . ILE A 1 149 ? -11.555 5.801 13.226 1.00 97.50 149 ILE A O 1
ATOM 1167 N N . GLY A 1 150 ? -10.534 6.200 15.179 1.00 95.69 150 GLY A N 1
ATOM 1168 C CA . GLY A 1 150 ? -11.148 7.516 15.357 1.00 95.69 150 GLY A CA 1
ATOM 1169 C C . GLY A 1 150 ? -12.686 7.432 15.302 1.00 95.69 150 GLY A C 1
ATOM 1170 O O . GLY A 1 150 ? -13.277 6.706 16.101 1.00 95.69 150 GLY A O 1
ATOM 1171 N N . PRO A 1 151 ? -13.356 8.118 14.355 1.00 96.25 151 PRO A N 1
ATOM 1172 C CA . PRO A 1 151 ? -14.819 8.239 14.323 1.00 96.25 151 PRO A CA 1
ATOM 1173 C C . PRO A 1 151 ? -15.564 6.987 13.832 1.00 96.25 151 PRO A C 1
ATOM 1175 O O . PRO A 1 151 ? -16.782 7.048 13.628 1.00 96.25 151 PRO A O 1
ATOM 1178 N N . ILE A 1 152 ? -14.861 5.893 13.528 1.00 97.19 152 ILE A N 1
ATOM 1179 C CA . ILE A 1 152 ? -15.429 4.683 12.922 1.00 97.19 152 ILE A CA 1
ATOM 1180 C C . ILE A 1 152 ? -14.984 3.427 13.662 1.00 97.19 152 ILE A C 1
ATOM 1182 O O . ILE A 1 152 ? -13.941 3.413 14.310 1.00 97.19 152 ILE A O 1
ATOM 1186 N N . TYR A 1 153 ? -15.755 2.358 13.514 1.00 97.38 153 TYR A N 1
ATOM 1187 C CA . TYR A 1 153 ? -15.443 1.064 14.108 1.00 97.38 153 TYR A CA 1
ATOM 1188 C C . TYR A 1 153 ? -15.919 -0.089 13.227 1.00 97.38 153 TYR A C 1
ATOM 1190 O O . TYR A 1 153 ? -16.850 0.067 12.435 1.00 97.38 153 TYR A O 1
ATOM 1198 N N . ALA A 1 154 ? -15.317 -1.259 13.402 1.00 95.75 154 ALA A N 1
ATOM 1199 C CA . ALA A 1 154 ? -15.792 -2.528 12.863 1.00 95.75 154 ALA A CA 1
ATOM 1200 C C . ALA A 1 154 ? -16.039 -3.522 14.007 1.00 95.75 154 ALA A C 1
ATOM 1202 O O . ALA A 1 154 ? -15.418 -3.439 15.070 1.00 95.75 154 ALA A O 1
ATOM 1203 N N . ARG A 1 155 ? -16.966 -4.463 13.799 1.00 94.81 155 ARG A N 1
ATOM 1204 C CA . ARG A 1 155 ? -17.241 -5.576 14.723 1.00 94.81 155 ARG A CA 1
ATOM 1205 C C . ARG A 1 155 ? -17.157 -6.892 13.980 1.00 94.81 155 ARG A C 1
ATOM 1207 O O . ARG A 1 155 ? -17.618 -6.963 12.844 1.00 94.81 155 ARG A O 1
ATOM 1214 N N . ASN A 1 156 ? -16.641 -7.918 14.653 1.00 92.81 156 ASN A N 1
ATOM 1215 C CA . ASN A 1 156 ? -16.434 -9.248 14.076 1.00 92.81 156 ASN A CA 1
ATOM 1216 C C . ASN A 1 156 ? -15.719 -9.167 12.715 1.00 92.81 156 ASN A C 1
ATOM 1218 O O . ASN A 1 156 ? -16.128 -9.802 11.744 1.00 92.81 156 ASN A O 1
ATOM 1222 N N . LEU A 1 157 ? -14.694 -8.314 12.639 1.00 93.31 157 LEU A N 1
ATOM 1223 C CA . LEU A 1 157 ? -13.944 -8.077 11.414 1.00 93.31 157 LEU A CA 1
ATOM 1224 C C . LEU A 1 157 ? -13.045 -9.283 11.151 1.00 93.31 157 LEU A C 1
ATOM 1226 O O . LEU A 1 157 ? -12.232 -9.634 12.003 1.00 93.31 157 LEU A O 1
ATOM 1230 N N . VAL A 1 158 ? -13.179 -9.895 9.977 1.00 93.56 158 VAL A N 1
ATOM 1231 C CA . VAL A 1 158 ? -12.207 -10.885 9.507 1.00 93.56 158 VAL A CA 1
ATOM 1232 C C . VAL A 1 158 ? -10.985 -10.137 8.990 1.00 93.56 158 VAL A C 1
ATOM 1234 O O . VAL A 1 158 ? -11.112 -9.300 8.099 1.00 93.56 158 VAL A O 1
ATOM 1237 N N . VAL A 1 159 ? -9.819 -10.439 9.549 1.00 95.50 159 VAL A N 1
ATOM 1238 C CA . VAL A 1 159 ? -8.529 -9.850 9.165 1.00 95.50 159 VAL A CA 1
ATOM 1239 C C . VAL A 1 159 ? -7.604 -10.931 8.625 1.00 95.50 159 VAL A C 1
ATOM 1241 O O . VAL A 1 159 ? -7.681 -12.078 9.071 1.00 95.50 159 VAL A O 1
ATOM 1244 N N . SER A 1 160 ? -6.715 -10.565 7.700 1.00 95.25 160 SER A N 1
ATOM 1245 C CA . SER A 1 160 ? -5.579 -11.424 7.346 1.00 95.25 160 SER A CA 1
ATOM 1246 C C . SER A 1 160 ? -4.581 -11.444 8.495 1.00 95.25 160 SER A C 1
ATOM 1248 O O . SER A 1 160 ? -4.295 -10.408 9.091 1.00 95.25 160 SER A O 1
ATOM 1250 N N . VAL A 1 161 ? -4.012 -12.605 8.775 1.00 96.06 161 VAL A N 1
ATOM 1251 C CA . VAL A 1 161 ? -2.967 -12.773 9.782 1.00 96.06 161 VAL A CA 1
ATOM 1252 C C . VAL A 1 161 ? -1.696 -13.242 9.098 1.00 96.06 161 VAL A C 1
ATOM 1254 O O . VAL A 1 161 ? -1.721 -14.127 8.246 1.00 96.06 161 VAL A O 1
ATOM 1257 N N . ILE A 1 162 ? -0.604 -12.575 9.437 1.00 92.50 162 ILE A N 1
ATOM 1258 C CA . ILE A 1 162 ? 0.708 -12.659 8.797 1.00 92.50 162 ILE A CA 1
ATOM 1259 C C . ILE A 1 162 ? 1.765 -12.325 9.849 1.00 92.50 162 ILE A C 1
ATOM 1261 O O . ILE A 1 162 ? 1.472 -11.643 10.827 1.00 92.50 162 ILE A O 1
ATOM 1265 N N . ASN A 1 163 ? 2.999 -12.790 9.667 1.00 88.12 163 ASN A N 1
ATOM 1266 C CA . ASN A 1 163 ? 4.094 -12.417 10.566 1.00 88.12 163 ASN A CA 1
ATOM 1267 C C . ASN A 1 163 ? 4.586 -11.014 10.195 1.00 88.12 163 ASN A C 1
ATOM 1269 O O . ASN A 1 163 ? 5.262 -10.846 9.181 1.00 88.12 163 ASN A O 1
ATOM 1273 N N . HIS A 1 164 ? 4.212 -10.017 10.993 1.00 75.50 164 HIS A N 1
ATOM 1274 C CA . HIS A 1 164 ? 4.427 -8.593 10.749 1.00 75.50 164 HIS A CA 1
ATOM 1275 C C . HIS A 1 164 ? 5.112 -7.971 11.970 1.00 75.50 164 HIS A C 1
ATOM 1277 O O . HIS A 1 164 ? 4.543 -7.119 12.645 1.00 75.50 164 HIS A O 1
ATOM 1283 N N . ASP A 1 165 ? 6.346 -8.380 12.262 1.00 70.75 165 ASP A N 1
ATOM 1284 C CA . ASP A 1 165 ? 7.144 -7.690 13.277 1.00 70.75 165 ASP A CA 1
ATOM 1285 C C . ASP A 1 165 ? 8.123 -6.736 12.601 1.00 70.75 165 ASP A C 1
ATOM 1287 O O . ASP A 1 165 ? 9.206 -7.118 12.150 1.00 70.75 165 ASP A O 1
ATOM 1291 N N . PHE A 1 166 ? 7.708 -5.476 12.480 1.00 83.69 166 PHE A N 1
ATOM 1292 C CA . PHE A 1 166 ? 8.597 -4.421 12.027 1.00 83.69 166 PHE A CA 1
ATOM 1293 C C . PHE A 1 166 ? 8.387 -3.119 12.796 1.00 83.69 166 PHE A C 1
ATOM 1295 O O . PHE A 1 166 ? 7.293 -2.757 13.237 1.00 83.69 166 PHE A O 1
ATOM 1302 N N . VAL A 1 167 ? 9.485 -2.380 12.927 1.00 87.94 167 VAL A N 1
ATOM 1303 C CA . VAL A 1 167 ? 9.503 -1.039 13.503 1.00 87.94 167 VAL A CA 1
ATOM 1304 C C . VAL A 1 167 ? 9.565 -0.031 12.363 1.00 87.94 167 VAL A C 1
ATOM 1306 O O . VAL A 1 167 ? 10.462 -0.096 11.520 1.00 87.94 167 VAL A O 1
ATOM 1309 N N . ARG A 1 168 ? 8.647 0.940 12.349 1.00 88.44 168 ARG A N 1
ATOM 1310 C CA . ARG A 1 168 ? 8.769 2.137 11.505 1.00 88.44 168 ARG A CA 1
ATOM 1311 C C . ARG A 1 168 ? 8.514 3.394 12.308 1.00 88.44 168 ARG A C 1
ATOM 1313 O O . ARG A 1 168 ? 7.751 3.384 13.264 1.00 88.44 168 ARG A O 1
ATOM 1320 N N . GLN A 1 169 ? 9.190 4.478 11.927 1.00 90.75 169 GLN A N 1
ATOM 1321 C CA . GLN A 1 169 ? 9.094 5.772 12.611 1.00 90.75 169 GLN A CA 1
ATOM 1322 C C . GLN A 1 169 ? 9.243 5.658 14.150 1.00 90.75 169 GLN A C 1
ATOM 1324 O O . GLN A 1 169 ? 8.609 6.392 14.902 1.00 90.75 169 GLN A O 1
ATOM 1329 N N . GLY A 1 170 ? 10.074 4.717 14.625 1.00 92.06 170 GLY A N 1
ATOM 1330 C CA . GLY A 1 170 ? 10.328 4.483 16.052 1.00 92.06 170 GLY A CA 1
ATOM 1331 C C . GLY A 1 170 ? 9.216 3.757 16.819 1.00 92.06 170 GLY A C 1
ATOM 1332 O O . GLY A 1 170 ? 9.293 3.681 18.043 1.00 92.06 170 GLY A O 1
ATOM 1333 N N . VAL A 1 171 ? 8.196 3.221 16.141 1.00 93.88 171 VAL A N 1
ATOM 1334 C CA . VAL A 1 171 ? 7.088 2.488 16.768 1.00 93.88 171 VAL A CA 1
ATOM 1335 C C . VAL A 1 171 ? 6.891 1.111 16.133 1.00 93.88 171 VAL A C 1
ATOM 1337 O O . VAL A 1 171 ? 7.155 0.914 14.947 1.00 93.88 171 VAL A O 1
ATOM 1340 N N . HIS A 1 172 ? 6.413 0.154 16.930 1.00 94.00 172 HIS A N 1
ATOM 1341 C CA . HIS A 1 172 ? 6.006 -1.157 16.423 1.00 94.00 172 HIS A CA 1
ATOM 1342 C C . HIS A 1 172 ? 4.725 -1.024 15.606 1.00 94.00 172 HIS A C 1
ATOM 1344 O O . HIS A 1 172 ? 3.728 -0.483 16.096 1.00 94.00 172 HIS A O 1
ATOM 1350 N N . VAL A 1 173 ? 4.761 -1.536 14.381 1.00 94.75 173 VAL A N 1
ATOM 1351 C CA . VAL A 1 173 ? 3.604 -1.616 13.493 1.00 94.75 173 VAL A CA 1
ATOM 1352 C C . VAL A 1 173 ? 3.094 -3.045 13.534 1.00 94.75 173 VAL A C 1
ATOM 1354 O O . VAL A 1 173 ? 3.839 -3.973 13.257 1.00 94.75 173 VAL A O 1
ATOM 1357 N N . VAL A 1 174 ? 1.826 -3.217 13.896 1.00 95.44 174 VAL A N 1
ATOM 1358 C CA . VAL A 1 174 ? 1.238 -4.543 14.171 1.00 95.44 174 VAL A CA 1
ATOM 1359 C C . VAL A 1 174 ? 0.205 -4.963 13.129 1.00 95.44 174 VAL A C 1
ATOM 1361 O O . VAL A 1 174 ? -0.544 -5.913 13.340 1.00 95.44 174 VAL A O 1
ATOM 1364 N N . GLY A 1 175 ? 0.109 -4.220 12.028 1.00 95.75 175 GLY A N 1
ATOM 1365 C CA . GLY A 1 175 ? -0.892 -4.459 11.004 1.00 95.75 175 GLY A CA 1
ATOM 1366 C C . GLY A 1 175 ? -0.885 -3.421 9.891 1.00 95.75 175 GLY A C 1
ATOM 1367 O O . GLY A 1 175 ? -0.239 -2.373 9.983 1.00 95.75 175 GLY A O 1
ATOM 1368 N N . LEU A 1 176 ? -1.627 -3.725 8.834 1.00 96.88 176 LEU A N 1
ATOM 1369 C CA . LEU A 1 176 ? -1.872 -2.843 7.697 1.00 96.88 176 LEU A CA 1
ATOM 1370 C C . LEU A 1 176 ? -3.355 -2.460 7.654 1.00 96.88 176 LEU A C 1
ATOM 1372 O O . LEU A 1 176 ? -4.220 -3.280 7.959 1.00 96.88 176 LEU A O 1
ATOM 1376 N N . LEU A 1 177 ? -3.658 -1.227 7.256 1.00 97.75 177 LEU A N 1
ATOM 1377 C CA . LEU A 1 177 ? -5.002 -0.779 6.895 1.00 97.75 177 LEU A CA 1
ATOM 1378 C C . LEU A 1 177 ? -5.130 -0.789 5.374 1.00 97.75 177 LEU A C 1
ATOM 1380 O O . LEU A 1 177 ? -4.643 0.127 4.707 1.00 97.75 177 LEU A O 1
ATOM 1384 N N . GLY A 1 178 ? -5.784 -1.831 4.862 1.00 95.94 178 GLY A N 1
ATOM 1385 C CA . GLY A 1 178 ? -5.945 -2.087 3.436 1.00 95.94 178 GLY A CA 1
ATOM 1386 C C . GLY A 1 178 ? -7.265 -1.601 2.841 1.00 95.94 178 GLY A C 1
ATOM 1387 O O . GLY A 1 178 ? -7.907 -0.655 3.312 1.00 95.94 178 GLY A O 1
ATOM 1388 N N . CYS A 1 179 ? -7.679 -2.270 1.764 1.00 93.81 179 CYS A N 1
ATOM 1389 C CA . CYS A 1 179 ? -8.852 -1.895 0.980 1.00 93.81 179 CYS A CA 1
ATOM 1390 C C . CYS A 1 179 ? -10.158 -1.836 1.777 1.00 93.81 179 CYS A C 1
ATOM 1392 O O . CYS A 1 179 ? -10.958 -0.940 1.555 1.00 93.81 179 CYS A O 1
ATOM 1394 N N . ASP A 1 180 ? -10.409 -2.756 2.698 1.00 91.88 180 ASP A N 1
ATOM 1395 C CA . ASP A 1 180 ? -11.610 -2.755 3.543 1.00 91.88 180 ASP A CA 1
ATOM 1396 C C . ASP A 1 180 ? -11.772 -1.462 4.361 1.00 91.88 180 ASP A C 1
ATOM 1398 O O . ASP A 1 180 ? -12.892 -0.964 4.519 1.00 91.88 180 ASP A O 1
ATOM 1402 N N . PHE A 1 181 ? -10.663 -0.879 4.821 1.00 96.12 181 PHE A N 1
ATOM 1403 C CA . PHE A 1 181 ? -10.634 0.444 5.436 1.00 96.12 181 PHE A CA 1
ATOM 1404 C C . PHE A 1 181 ? -10.762 1.563 4.395 1.00 96.12 181 PHE A C 1
ATOM 1406 O O . PHE A 1 181 ? -11.637 2.421 4.531 1.00 96.12 181 PHE A O 1
ATOM 1413 N N . ILE A 1 182 ? -9.946 1.563 3.337 1.00 96.31 182 ILE A N 1
ATOM 1414 C CA . ILE A 1 182 ? -9.899 2.671 2.359 1.00 96.31 182 ILE A CA 1
ATOM 1415 C C . ILE A 1 182 ? -11.196 2.756 1.534 1.00 96.31 182 ILE A C 1
ATOM 1417 O O . ILE A 1 182 ? -11.685 3.840 1.229 1.00 96.31 182 ILE A O 1
ATOM 1421 N N . ALA A 1 183 ? -11.818 1.617 1.231 1.00 93.50 183 ALA A N 1
ATOM 1422 C CA . ALA A 1 183 ? -13.106 1.530 0.551 1.00 93.50 183 ALA A CA 1
ATOM 1423 C C . ALA A 1 183 ? -14.281 1.972 1.420 1.00 93.50 183 ALA A C 1
ATOM 1425 O O . ALA A 1 183 ? -15.380 2.183 0.899 1.00 93.50 183 ALA A O 1
ATOM 1426 N N . SER A 1 184 ? -14.074 2.124 2.731 1.00 93.38 184 SER A N 1
ATOM 1427 C CA . SER A 1 184 ? -15.162 2.495 3.627 1.00 93.38 184 SER A CA 1
ATOM 1428 C C . SER A 1 184 ? -15.676 3.908 3.393 1.00 93.38 184 SER A C 1
ATOM 1430 O O . SER A 1 184 ? -16.870 4.160 3.574 1.00 93.38 184 SER A O 1
ATOM 1432 N N . ARG A 1 185 ? -14.788 4.823 2.986 1.00 94.06 185 ARG A N 1
ATOM 1433 C CA . ARG A 1 185 ? -15.097 6.222 2.684 1.00 94.06 185 ARG A CA 1
ATOM 1434 C C . ARG A 1 185 ? -13.881 6.942 2.092 1.00 94.06 185 ARG A C 1
ATOM 1436 O O . ARG A 1 185 ? -12.767 6.470 2.287 1.00 94.06 185 ARG A O 1
ATOM 1443 N N . PRO A 1 186 ? -14.073 8.104 1.444 1.00 96.12 186 PRO A N 1
ATOM 1444 C CA . PRO A 1 186 ? -12.969 8.933 0.979 1.00 96.12 186 PRO A CA 1
ATOM 1445 C C . PRO A 1 186 ? -11.917 9.216 2.062 1.00 96.12 186 PRO A C 1
ATOM 1447 O O . PRO A 1 186 ? -12.245 9.735 3.136 1.00 96.12 186 PRO A O 1
ATOM 1450 N N . VAL A 1 187 ? -10.657 8.903 1.747 1.00 98.00 187 VAL A N 1
ATOM 1451 C CA . VAL A 1 187 ? -9.490 9.153 2.608 1.00 98.00 187 VAL A CA 1
ATOM 1452 C C . VAL A 1 187 ? -8.673 10.294 2.016 1.00 98.00 187 VAL A C 1
ATOM 1454 O O . VAL A 1 187 ? -8.122 10.167 0.925 1.00 98.00 187 VAL A O 1
ATOM 1457 N N . PHE A 1 188 ? -8.608 11.410 2.735 1.00 98.19 188 PHE A N 1
ATOM 1458 C CA . PHE A 1 188 ? -7.835 12.595 2.378 1.00 98.19 188 PHE A CA 1
ATOM 1459 C C . PHE A 1 188 ? -6.464 12.517 3.042 1.00 98.19 188 PHE A C 1
ATOM 1461 O O . PHE A 1 188 ? -6.383 12.266 4.243 1.00 98.19 188 PHE A O 1
ATOM 1468 N N . ILE A 1 189 ? -5.406 12.752 2.273 1.00 98.50 189 ILE A N 1
ATOM 1469 C CA . ILE A 1 189 ? -4.018 12.685 2.732 1.00 98.50 189 ILE A CA 1
ATOM 1470 C C . ILE A 1 189 ? -3.310 13.969 2.305 1.00 98.50 189 ILE A C 1
ATOM 1472 O O . ILE A 1 189 ? -3.271 14.304 1.118 1.00 98.50 189 ILE A O 1
ATOM 1476 N N . ASP A 1 190 ? -2.736 14.681 3.269 1.00 97.62 190 ASP A N 1
ATOM 1477 C CA . ASP A 1 190 ? -1.858 15.826 3.032 1.00 97.62 190 ASP A CA 1
ATOM 1478 C C . ASP A 1 190 ? -0.517 15.570 3.725 1.00 97.62 190 ASP A C 1
ATOM 1480 O O . ASP A 1 190 ? -0.400 15.639 4.947 1.00 97.62 190 ASP A O 1
ATOM 1484 N N . PHE A 1 191 ? 0.500 15.269 2.920 1.00 97.06 191 PHE A N 1
ATOM 1485 C CA . PHE A 1 191 ? 1.856 14.970 3.378 1.00 97.06 191 PHE A CA 1
ATOM 1486 C C . PHE A 1 191 ? 2.593 16.193 3.936 1.00 97.06 191 PHE A C 1
ATOM 1488 O O . PHE A 1 191 ? 3.453 16.029 4.798 1.00 97.06 191 PHE A O 1
ATOM 1495 N N . ARG A 1 192 ? 2.259 17.420 3.501 1.00 95.50 192 ARG A N 1
ATOM 1496 C CA . ARG A 1 192 ? 2.886 18.644 4.038 1.00 95.50 192 ARG A CA 1
ATOM 1497 C C . ARG A 1 192 ? 2.363 18.987 5.425 1.00 95.50 192 ARG A C 1
ATOM 1499 O O . ARG A 1 192 ? 3.142 19.401 6.275 1.00 95.50 192 ARG A O 1
ATOM 1506 N N . THR A 1 193 ? 1.057 18.843 5.644 1.00 97.00 193 THR A N 1
ATOM 1507 C CA . THR A 1 193 ? 0.456 19.063 6.972 1.00 97.00 193 THR A CA 1
ATOM 1508 C C . THR A 1 193 ? 0.449 17.806 7.837 1.00 97.00 193 THR A C 1
ATOM 1510 O O . THR A 1 193 ? 0.077 17.888 9.003 1.00 97.00 193 THR A O 1
ATOM 1513 N N . GLN A 1 194 ? 0.887 16.669 7.284 1.00 97.62 194 GLN A N 1
ATOM 1514 C CA . GLN A 1 194 ? 0.922 15.362 7.941 1.00 97.62 194 GLN A CA 1
ATOM 1515 C C . GLN A 1 194 ? -0.444 14.963 8.509 1.00 97.62 194 GLN A C 1
ATOM 1517 O O . GLN A 1 194 ? -0.566 14.522 9.653 1.00 97.62 194 GLN A O 1
ATOM 1522 N N . THR A 1 195 ? -1.489 15.123 7.694 1.00 98.38 195 THR A N 1
ATOM 1523 C CA . THR A 1 195 ? -2.863 14.810 8.090 1.00 98.38 195 THR A CA 1
ATOM 1524 C C . THR A 1 195 ? -3.463 13.700 7.240 1.00 98.38 195 THR A C 1
ATOM 1526 O O . THR A 1 195 ? -3.325 13.674 6.015 1.00 98.38 195 THR A O 1
ATOM 1529 N N . VAL A 1 196 ? -4.180 12.797 7.913 1.00 98.69 196 VAL A N 1
ATOM 1530 C CA . VAL A 1 196 ? -5.121 11.867 7.287 1.00 98.69 196 VAL A CA 1
ATOM 1531 C C . VAL A 1 196 ? -6.518 12.179 7.795 1.00 98.69 196 VAL A C 1
ATOM 1533 O O . VAL A 1 196 ? -6.744 12.221 9.002 1.00 98.69 196 VAL A O 1
ATOM 1536 N N . MET A 1 197 ? -7.463 12.402 6.888 1.00 98.19 197 MET A N 1
ATOM 1537 C CA . MET A 1 197 ? -8.838 12.761 7.223 1.00 98.19 197 MET A CA 1
ATOM 1538 C C . MET A 1 197 ? -9.830 11.833 6.526 1.00 98.19 197 MET A C 1
ATOM 1540 O O . MET A 1 197 ? -9.720 11.543 5.336 1.00 98.19 197 MET A O 1
ATOM 1544 N N . LEU A 1 198 ? -10.836 11.403 7.279 1.00 97.38 198 LEU A N 1
ATOM 1545 C CA . LEU A 1 198 ? -11.994 10.691 6.759 1.00 97.38 198 LEU A CA 1
ATOM 1546 C C . LEU A 1 198 ? -13.126 11.674 6.467 1.00 97.38 198 LEU A C 1
ATOM 1548 O O . LEU A 1 198 ? -13.367 12.604 7.237 1.00 97.38 198 LEU A O 1
ATOM 1552 N N . SER A 1 199 ? -13.850 11.445 5.375 1.00 94.69 199 SER A N 1
ATOM 1553 C CA . SER A 1 199 ? -15.001 12.261 4.980 1.00 94.69 199 SER A CA 1
ATOM 1554 C C . SER A 1 199 ? -16.123 11.395 4.416 1.00 94.69 199 SER A C 1
ATOM 1556 O O . SER A 1 199 ? -15.864 10.344 3.843 1.00 94.69 199 SER A O 1
ATOM 1558 N N . ASN A 1 200 ? -17.371 11.856 4.524 1.00 91.62 200 ASN A N 1
ATOM 1559 C CA . ASN A 1 200 ? -18.521 11.218 3.869 1.00 91.62 200 ASN A CA 1
ATOM 1560 C C . ASN A 1 200 ? -18.687 11.644 2.404 1.00 91.62 200 ASN A C 1
ATOM 1562 O O . ASN A 1 200 ? -19.421 11.006 1.650 1.00 91.62 200 ASN A O 1
ATOM 1566 N N . THR A 1 201 ? -18.012 12.717 1.999 1.00 89.38 201 THR A N 1
ATOM 1567 C CA . THR A 1 201 ? -18.043 13.245 0.637 1.00 89.38 201 THR A CA 1
ATOM 1568 C C . THR A 1 201 ? -16.638 13.243 0.046 1.00 89.38 201 THR A C 1
ATOM 1570 O O . THR A 1 201 ? -15.693 13.632 0.744 1.00 89.38 201 THR A O 1
ATOM 1573 N N . PRO A 1 202 ? -16.475 12.836 -1.224 1.00 83.75 202 PRO A N 1
ATOM 1574 C CA . PRO A 1 202 ? -15.185 12.918 -1.896 1.00 83.75 202 PRO A CA 1
ATOM 1575 C C . PRO A 1 202 ? -14.782 14.375 -2.146 1.00 83.75 202 PRO A C 1
ATOM 1577 O O . PRO A 1 202 ? -15.540 15.305 -1.850 1.00 83.75 202 PRO A O 1
ATOM 1580 N N . ALA A 1 203 ? -13.578 14.581 -2.690 1.00 79.31 203 ALA A N 1
ATOM 1581 C CA . ALA A 1 203 ? -13.159 15.899 -3.157 1.00 79.31 203 ALA A CA 1
ATOM 1582 C C . ALA A 1 203 ? -14.204 16.472 -4.126 1.00 79.31 203 ALA A C 1
ATOM 1584 O O . ALA A 1 203 ? -14.714 15.762 -4.998 1.00 79.31 203 ALA A O 1
ATOM 1585 N N . SER A 1 204 ? -14.521 17.762 -3.986 1.00 72.50 204 SER A N 1
ATOM 1586 C CA . SER A 1 204 ? -15.346 18.438 -4.984 1.00 72.50 204 SER A CA 1
ATOM 1587 C C . SER A 1 204 ? -14.563 18.580 -6.291 1.00 72.50 204 SER A C 1
ATOM 1589 O O . SER A 1 204 ? -13.330 18.610 -6.291 1.00 72.50 204 SER A O 1
ATOM 1591 N N . ALA A 1 205 ? -15.282 18.692 -7.410 1.00 62.56 205 ALA A N 1
ATOM 1592 C CA . ALA A 1 205 ? -14.724 18.967 -8.736 1.00 62.56 205 ALA A CA 1
ATOM 1593 C C . ALA A 1 205 ? -14.191 20.413 -8.858 1.00 62.56 205 ALA A C 1
ATOM 1595 O O . ALA A 1 205 ? -14.499 21.130 -9.806 1.00 62.56 205 ALA A O 1
ATOM 1596 N N . ASP A 1 206 ? -13.431 20.868 -7.866 1.00 78.06 206 ASP A N 1
ATOM 1597 C CA . ASP A 1 206 ? -12.647 22.089 -7.948 1.00 78.06 206 ASP A CA 1
ATOM 1598 C C . ASP A 1 206 ? -11.455 21.849 -8.887 1.00 78.06 206 ASP A C 1
ATOM 1600 O O . ASP A 1 206 ? -10.755 20.841 -8.785 1.00 78.06 206 ASP A O 1
ATOM 1604 N N . SER A 1 207 ? -11.216 22.815 -9.775 1.00 77.62 207 SER A N 1
ATOM 1605 C CA . SER A 1 207 ? -10.096 22.900 -10.722 1.00 77.62 207 SER A CA 1
ATOM 1606 C C . SER A 1 207 ? -8.709 22.583 -10.147 1.00 77.62 207 SER A C 1
ATOM 1608 O O . SER A 1 207 ? -7.801 22.224 -10.893 1.00 77.62 207 SER A O 1
ATOM 1610 N N . ARG A 1 208 ? -8.526 22.700 -8.826 1.00 88.12 208 ARG A N 1
ATOM 1611 C CA . ARG A 1 208 ? -7.261 22.374 -8.152 1.00 88.12 208 ARG A CA 1
ATOM 1612 C C . ARG A 1 208 ? -6.961 20.873 -8.073 1.00 88.12 208 ARG A C 1
ATOM 1614 O O . ARG A 1 208 ? -5.821 20.513 -7.776 1.00 88.12 208 ARG A O 1
ATOM 1621 N N . TRP A 1 209 ? -7.955 20.015 -8.296 1.00 92.12 209 TRP A N 1
ATOM 1622 C CA . TRP A 1 209 ? -7.806 18.563 -8.267 1.00 92.12 209 TRP A CA 1
ATOM 1623 C C . TRP A 1 209 ? -7.760 17.993 -9.680 1.00 92.12 209 TRP A C 1
ATOM 1625 O O . TRP A 1 209 ? -8.661 18.207 -10.487 1.00 92.12 209 TRP A O 1
ATOM 1635 N N . THR A 1 210 ? -6.746 17.179 -9.956 1.00 93.38 210 THR A N 1
ATOM 1636 C CA . THR A 1 210 ? -6.746 16.294 -11.121 1.00 93.38 210 THR A CA 1
ATOM 1637 C C . THR A 1 210 ? -7.348 14.956 -10.719 1.00 93.38 210 THR A C 1
ATOM 1639 O O . THR A 1 210 ? -6.812 14.262 -9.857 1.00 93.38 210 THR A O 1
ATOM 1642 N N . SER A 1 211 ? -8.480 14.601 -11.326 1.00 94.19 211 SER A N 1
ATOM 1643 C CA . SER A 1 211 ? -9.134 13.311 -11.099 1.00 94.19 211 SER A CA 1
ATOM 1644 C C . SER A 1 211 ? -8.554 12.256 -12.035 1.00 94.19 211 SER A C 1
ATOM 1646 O O . SER A 1 211 ? -8.515 12.450 -13.251 1.00 94.19 211 SER A O 1
ATOM 1648 N N . VAL A 1 212 ? -8.126 11.135 -11.465 1.00 95.12 212 VAL A N 1
ATOM 1649 C CA . VAL A 1 212 ? -7.598 9.978 -12.187 1.00 95.12 212 VAL A CA 1
ATOM 1650 C C . VAL A 1 212 ? -8.524 8.792 -11.948 1.00 95.12 212 VAL A C 1
ATOM 1652 O O . VAL A 1 212 ? -8.898 8.513 -10.809 1.00 95.12 212 VAL A O 1
ATOM 1655 N N . GLN A 1 213 ? -8.894 8.091 -13.022 1.00 95.69 213 GLN A N 1
ATOM 1656 C CA . GLN A 1 213 ? -9.635 6.838 -12.912 1.00 95.69 213 GLN A CA 1
ATOM 1657 C C . GLN A 1 213 ? -8.705 5.742 -12.391 1.00 95.69 213 GLN A C 1
ATOM 1659 O O . GLN A 1 213 ? -7.651 5.496 -12.977 1.00 95.69 213 GLN A O 1
ATOM 1664 N N . THR A 1 214 ? -9.125 5.073 -11.324 1.00 95.06 214 THR A N 1
ATOM 1665 C CA . THR A 1 214 ? -8.364 4.026 -10.648 1.00 95.06 214 THR A CA 1
ATOM 1666 C C . THR A 1 214 ? -9.217 2.770 -10.459 1.00 95.06 214 THR A C 1
ATOM 1668 O O . THR A 1 214 ? -9.758 2.566 -9.364 1.00 95.06 214 THR A O 1
ATOM 1671 N N . PRO A 1 215 ? -9.429 1.948 -11.509 1.00 93.12 215 PRO A N 1
ATOM 1672 C CA . PRO A 1 215 ? -10.098 0.661 -11.342 1.00 93.12 215 PRO A CA 1
ATOM 1673 C C . PRO A 1 215 ? -9.408 -0.171 -10.258 1.00 93.12 215 PRO A C 1
ATOM 1675 O O . PRO A 1 215 ? -8.186 -0.141 -10.120 1.00 93.12 215 PRO A O 1
ATOM 1678 N N . LEU A 1 216 ? -10.199 -0.912 -9.484 1.00 89.94 216 LEU A N 1
ATOM 1679 C CA . LEU A 1 216 ? -9.666 -1.765 -8.427 1.00 89.94 216 LEU A CA 1
ATOM 1680 C C . LEU A 1 216 ? -9.288 -3.138 -9.000 1.00 89.94 216 LEU A C 1
ATOM 1682 O O . LEU A 1 216 ? -10.154 -3.855 -9.497 1.00 89.94 216 LEU A O 1
ATOM 1686 N N . GLN A 1 217 ? -8.016 -3.515 -8.889 1.00 88.06 217 GLN A N 1
ATOM 1687 C CA . GLN A 1 217 ? -7.493 -4.850 -9.188 1.00 88.06 217 GLN A CA 1
ATOM 1688 C C . GLN A 1 217 ? -7.248 -5.587 -7.873 1.00 88.06 217 GLN A C 1
ATOM 1690 O O . GLN A 1 217 ? -6.376 -5.208 -7.090 1.00 88.06 217 GLN A O 1
ATOM 1695 N N . SER A 1 218 ? -8.065 -6.600 -7.579 1.00 85.75 218 SER A N 1
ATOM 1696 C CA . SER A 1 218 ? -8.047 -7.278 -6.272 1.00 85.75 218 SER A CA 1
ATOM 1697 C C . SER A 1 218 ? -8.119 -6.280 -5.107 1.00 85.75 218 SER A C 1
ATOM 1699 O O . SER A 1 218 ? -7.351 -6.352 -4.153 1.00 85.75 218 SER A O 1
ATOM 1701 N N . CYS A 1 219 ? -9.036 -5.309 -5.216 1.00 89.94 219 CYS A N 1
ATOM 1702 C CA . CYS A 1 219 ? -9.244 -4.230 -4.242 1.00 89.94 219 CYS A CA 1
ATOM 1703 C C . CYS A 1 219 ? -8.112 -3.180 -4.159 1.00 89.94 219 CYS A C 1
ATOM 1705 O O . CYS A 1 219 ? -8.131 -2.318 -3.286 1.00 89.94 219 CYS A O 1
ATOM 1707 N N . ARG A 1 220 ? -7.148 -3.194 -5.085 1.00 91.94 220 ARG A N 1
ATOM 1708 C CA . ARG A 1 220 ? -6.026 -2.243 -5.106 1.00 91.94 220 ARG A CA 1
ATOM 1709 C C . ARG A 1 220 ? -6.168 -1.265 -6.271 1.00 91.94 220 ARG A C 1
ATOM 1711 O O . ARG A 1 220 ? -6.524 -1.691 -7.368 1.00 91.94 220 ARG A O 1
ATOM 1718 N N . PRO A 1 221 ? -5.952 0.039 -6.062 1.00 94.94 221 PRO A N 1
ATOM 1719 C CA . PRO A 1 221 ? -6.217 1.063 -7.059 1.00 94.94 221 PRO A CA 1
ATOM 1720 C C . PRO A 1 221 ? -5.135 1.033 -8.135 1.00 94.94 221 PRO A C 1
ATOM 1722 O O . PRO A 1 221 ? -3.985 1.359 -7.866 1.00 94.94 221 PRO A O 1
ATOM 1725 N N . ALA A 1 222 ? -5.509 0.670 -9.357 1.00 95.25 222 ALA A N 1
ATOM 1726 C CA . ALA A 1 222 ? -4.606 0.632 -10.500 1.00 95.25 222 ALA A CA 1
ATOM 1727 C C . ALA A 1 222 ? -4.753 1.898 -11.351 1.00 95.25 222 ALA A C 1
ATOM 1729 O O . ALA A 1 222 ? -5.866 2.308 -11.668 1.00 95.25 222 ALA A O 1
ATOM 1730 N N . ILE A 1 223 ? -3.646 2.501 -11.769 1.00 95.31 223 ILE A N 1
ATOM 1731 C CA . ILE A 1 223 ? -3.598 3.617 -12.717 1.00 95.31 223 ILE A CA 1
ATOM 1732 C C . ILE A 1 223 ? -3.054 3.152 -14.062 1.00 95.31 223 ILE A C 1
ATOM 1734 O O . ILE A 1 223 ? -2.136 2.341 -14.136 1.00 95.31 223 ILE A O 1
ATOM 1738 N N . ARG A 1 224 ? -3.584 3.732 -15.141 1.00 95.88 224 ARG A N 1
ATOM 1739 C CA . ARG A 1 224 ? -2.980 3.619 -16.473 1.00 95.88 224 ARG A CA 1
ATOM 1740 C C . ARG A 1 224 ? -1.989 4.760 -16.660 1.00 95.88 224 ARG A C 1
ATOM 1742 O O . ARG A 1 224 ? -2.399 5.912 -16.820 1.00 95.88 224 ARG A O 1
ATOM 1749 N N . ALA A 1 225 ? -0.709 4.429 -16.621 1.00 95.25 225 ALA A N 1
ATOM 1750 C CA . ALA A 1 225 ? 0.397 5.347 -16.808 1.00 95.25 225 ALA A CA 1
ATOM 1751 C C . ALA A 1 225 ? 1.022 5.198 -18.203 1.00 95.25 225 ALA A C 1
ATOM 1753 O O . ALA A 1 225 ? 0.780 4.235 -18.935 1.00 95.25 225 ALA A O 1
ATOM 1754 N N . ARG A 1 226 ? 1.846 6.178 -18.567 1.00 96.12 226 ARG A N 1
ATOM 1755 C CA . ARG A 1 226 ? 2.839 6.073 -19.635 1.00 96.12 226 ARG A CA 1
ATOM 1756 C C . ARG A 1 226 ? 4.209 6.328 -19.031 1.00 96.12 226 ARG A C 1
ATOM 1758 O O . ARG A 1 226 ? 4.399 7.388 -18.431 1.00 96.12 226 ARG A O 1
ATOM 1765 N N . LEU A 1 227 ? 5.112 5.365 -19.182 1.00 95.75 227 LEU A N 1
ATOM 1766 C CA . LEU A 1 227 ? 6.533 5.489 -18.863 1.00 95.75 227 LEU A CA 1
ATOM 1767 C C . LEU A 1 227 ? 7.270 5.542 -20.198 1.00 95.75 227 LEU A C 1
ATOM 1769 O O . LEU A 1 227 ? 7.169 4.627 -21.016 1.00 95.75 227 LEU A O 1
ATOM 1773 N N . GLU A 1 228 ? 7.920 6.668 -20.463 1.00 93.75 228 GLU A N 1
ATOM 1774 C CA . GLU A 1 228 ? 8.334 7.068 -21.804 1.00 93.75 228 GLU A CA 1
ATOM 1775 C C . GLU A 1 228 ? 7.162 6.976 -22.798 1.00 93.75 228 GLU A C 1
ATOM 1777 O O . GLU A 1 228 ? 6.108 7.598 -22.624 1.00 93.75 228 GLU A O 1
ATOM 1782 N N . ASN A 1 229 ? 7.325 6.169 -23.846 1.00 90.81 229 ASN A N 1
ATOM 1783 C CA . ASN A 1 229 ? 6.299 5.919 -24.849 1.00 90.81 229 ASN A CA 1
ATOM 1784 C C . ASN A 1 229 ? 5.504 4.630 -24.602 1.00 90.81 229 ASN A C 1
ATOM 1786 O O . ASN A 1 229 ? 4.600 4.332 -25.388 1.00 90.81 229 ASN A O 1
ATOM 1790 N N . GLN A 1 230 ? 5.796 3.905 -23.519 1.00 96.00 230 GLN A N 1
ATOM 1791 C CA . GLN A 1 230 ? 5.192 2.612 -23.219 1.00 96.00 230 GLN A CA 1
ATOM 1792 C C . GLN A 1 230 ? 4.010 2.757 -22.253 1.00 96.00 230 GLN A C 1
ATOM 1794 O O . GLN A 1 230 ? 4.117 3.461 -21.243 1.00 96.00 230 GLN A O 1
ATOM 1799 N N . PRO A 1 231 ? 2.861 2.121 -22.541 1.00 95.62 231 PRO A N 1
ATOM 1800 C CA . PRO A 1 231 ? 1.781 2.021 -21.572 1.00 95.62 231 PRO A CA 1
ATOM 1801 C C . PRO A 1 231 ? 2.198 1.122 -20.401 1.00 95.62 231 PRO A C 1
ATOM 1803 O O . PRO A 1 231 ? 2.901 0.129 -20.591 1.00 95.62 231 PRO A O 1
ATOM 1806 N N . ALA A 1 232 ? 1.724 1.468 -19.207 1.00 94.38 232 ALA A N 1
ATOM 1807 C CA . ALA A 1 232 ? 1.911 0.677 -17.999 1.00 94.38 232 ALA A CA 1
ATOM 1808 C C . ALA A 1 232 ? 0.659 0.733 -17.114 1.00 94.38 232 ALA A C 1
ATOM 1810 O O . ALA A 1 232 ? -0.020 1.763 -17.040 1.00 94.38 232 ALA A O 1
ATOM 1811 N N . THR A 1 233 ? 0.367 -0.356 -16.416 1.00 94.75 233 THR A N 1
ATOM 1812 C CA . THR A 1 233 ? -0.625 -0.416 -15.342 1.00 94.75 233 THR A CA 1
ATOM 1813 C C . THR A 1 233 ? 0.104 -0.517 -14.013 1.00 94.75 233 THR A C 1
ATOM 1815 O O . THR A 1 233 ? 0.700 -1.547 -13.724 1.00 94.75 233 THR A O 1
ATOM 1818 N N . LEU A 1 234 ? 0.049 0.544 -13.207 1.00 95.00 234 LEU A N 1
ATOM 1819 C CA . LEU A 1 234 ? 0.713 0.592 -11.903 1.00 95.00 234 LEU A CA 1
ATOM 1820 C C . LEU A 1 234 ? -0.322 0.619 -10.777 1.00 95.00 234 LEU A C 1
ATOM 1822 O O . LEU A 1 234 ? -1.290 1.375 -10.855 1.00 95.00 234 LEU A O 1
ATOM 1826 N N . LEU A 1 235 ? -0.124 -0.151 -9.711 1.00 95.62 235 LEU A N 1
ATOM 1827 C CA . LEU A 1 235 ? -0.910 0.002 -8.483 1.00 95.62 235 LEU A CA 1
ATOM 1828 C C . LEU A 1 235 ? -0.468 1.266 -7.732 1.00 95.62 235 LEU A C 1
ATOM 1830 O O . LEU A 1 235 ? 0.706 1.611 -7.747 1.00 95.62 235 LEU A O 1
ATOM 1834 N N . LEU A 1 236 ? -1.376 1.978 -7.068 1.00 96.56 236 LEU A N 1
ATOM 1835 C CA . LEU A 1 236 ? -0.993 3.042 -6.136 1.00 96.56 236 LEU A CA 1
ATOM 1836 C C . LEU A 1 236 ? -0.789 2.423 -4.760 1.00 96.56 236 LEU A C 1
ATOM 1838 O O . LEU A 1 236 ? -1.729 1.852 -4.198 1.00 96.56 236 LEU A O 1
ATOM 1842 N N . ASP A 1 237 ? 0.409 2.571 -4.208 1.00 96.31 237 ASP A N 1
ATOM 1843 C CA . ASP A 1 237 ? 0.799 1.893 -2.980 1.00 96.31 237 ASP A CA 1
ATOM 1844 C C . ASP A 1 237 ? 1.369 2.871 -1.937 1.00 96.31 237 ASP A C 1
ATOM 1846 O O . ASP A 1 237 ? 2.531 3.266 -1.973 1.00 96.31 237 ASP A O 1
ATOM 1850 N N . LEU A 1 238 ? 0.524 3.267 -0.979 1.00 97.56 238 LEU A N 1
ATOM 1851 C CA . LEU A 1 238 ? 0.921 4.053 0.199 1.00 97.56 238 LEU A CA 1
ATOM 1852 C C . LEU A 1 238 ? 1.767 3.243 1.202 1.00 97.56 238 LEU A C 1
ATOM 1854 O O . LEU A 1 238 ? 2.385 3.820 2.101 1.00 97.56 238 LEU A O 1
ATOM 1858 N N . GLY A 1 239 ? 1.777 1.916 1.055 1.00 95.12 239 GLY A N 1
ATOM 1859 C CA . GLY A 1 239 ? 2.582 0.963 1.804 1.00 95.12 239 GLY A CA 1
ATOM 1860 C C . GLY A 1 239 ? 4.050 0.922 1.363 1.00 95.12 239 GLY A C 1
ATOM 1861 O O . GLY A 1 239 ? 4.931 0.567 2.155 1.00 95.12 239 GLY A O 1
ATOM 1862 N N . ALA A 1 240 ? 4.321 1.330 0.122 1.00 93.38 240 ALA A N 1
ATOM 1863 C CA . ALA A 1 240 ? 5.628 1.247 -0.513 1.00 93.38 240 ALA A CA 1
ATOM 1864 C C . ALA A 1 240 ? 6.402 2.579 -0.451 1.00 93.38 240 ALA A C 1
ATOM 1866 O O . ALA A 1 240 ? 5.924 3.589 -0.970 1.00 93.38 240 ALA A O 1
ATOM 1867 N N . PRO A 1 241 ? 7.624 2.614 0.116 1.00 93.81 241 PRO A N 1
ATOM 1868 C CA . PRO A 1 241 ? 8.478 3.805 0.064 1.00 93.81 241 PRO A CA 1
ATOM 1869 C C . PRO A 1 241 ? 8.883 4.168 -1.372 1.00 93.81 241 PRO A C 1
ATOM 1871 O O . PRO A 1 241 ? 8.874 5.339 -1.752 1.00 93.81 241 PRO A O 1
ATOM 1874 N N . ASP A 1 242 ? 9.177 3.146 -2.175 1.00 93.50 242 ASP A N 1
ATOM 1875 C CA . ASP A 1 242 ? 9.696 3.275 -3.531 1.00 93.50 242 ASP A CA 1
ATOM 1876 C C . ASP A 1 242 ? 8.673 2.840 -4.578 1.00 93.50 242 ASP A C 1
ATOM 1878 O O . ASP A 1 242 ? 7.857 1.946 -4.359 1.00 93.50 242 ASP A O 1
ATOM 1882 N N . THR A 1 243 ? 8.757 3.455 -5.754 1.00 95.06 243 THR A N 1
ATOM 1883 C CA . THR A 1 243 ? 8.081 2.970 -6.960 1.00 95.06 243 THR A CA 1
ATOM 1884 C C . THR A 1 243 ? 8.854 1.776 -7.509 1.00 95.06 243 THR A C 1
ATOM 1886 O O . THR A 1 243 ? 10.061 1.882 -7.734 1.00 95.06 243 THR A O 1
ATOM 1889 N N . ILE A 1 244 ? 8.166 0.665 -7.760 1.00 93.94 244 ILE A N 1
ATOM 1890 C CA . ILE A 1 244 ? 8.747 -0.560 -8.323 1.00 93.94 244 ILE A CA 1
ATOM 1891 C C . ILE A 1 244 ? 8.076 -0.872 -9.655 1.00 93.94 244 ILE A C 1
ATOM 1893 O O . ILE A 1 244 ? 6.864 -0.714 -9.779 1.00 93.94 244 ILE A O 1
ATOM 1897 N N . ILE A 1 245 ? 8.858 -1.310 -10.642 1.00 93.81 245 ILE A N 1
ATOM 1898 C CA . ILE A 1 245 ? 8.353 -1.803 -11.931 1.00 93.81 245 ILE A CA 1
ATOM 1899 C C . ILE A 1 245 ? 8.885 -3.210 -12.213 1.00 93.81 245 ILE A C 1
ATOM 1901 O O . ILE A 1 245 ? 9.956 -3.583 -11.717 1.00 93.81 245 ILE A O 1
ATOM 1905 N N . ASN A 1 246 ? 8.141 -3.988 -12.998 1.00 89.88 246 ASN A N 1
ATOM 1906 C CA . ASN A 1 246 ? 8.543 -5.345 -13.366 1.00 89.88 246 ASN A CA 1
ATOM 1907 C C . ASN A 1 246 ? 9.602 -5.361 -14.474 1.00 89.88 246 ASN A C 1
ATOM 1909 O O . ASN A 1 246 ? 9.833 -4.360 -15.158 1.00 89.88 246 ASN A O 1
ATOM 1913 N N . GLU A 1 247 ? 10.275 -6.504 -14.616 1.00 87.69 247 GLU A N 1
ATOM 1914 C CA . GLU A 1 247 ? 11.315 -6.687 -15.635 1.00 87.69 247 GLU A CA 1
ATOM 1915 C C . GLU A 1 247 ? 10.738 -6.542 -17.047 1.00 87.69 247 GLU A C 1
ATOM 1917 O O . GLU A 1 247 ? 11.347 -5.880 -17.880 1.00 87.69 247 GLU A O 1
ATOM 1922 N N . ASP A 1 248 ? 9.516 -7.026 -17.289 1.00 88.62 248 ASP A N 1
ATOM 1923 C CA . ASP A 1 248 ? 8.861 -6.892 -18.594 1.00 88.62 248 ASP A CA 1
ATOM 1924 C C . ASP A 1 248 ? 8.661 -5.428 -19.002 1.00 88.62 248 ASP A C 1
ATOM 1926 O O . ASP A 1 248 ? 8.826 -5.068 -20.170 1.00 88.62 248 ASP A O 1
ATOM 1930 N N . LEU A 1 249 ? 8.258 -4.559 -18.071 1.00 91.50 249 LEU A N 1
ATOM 1931 C CA . LEU A 1 249 ? 8.131 -3.129 -18.323 1.00 91.50 249 LEU A CA 1
ATOM 1932 C C . LEU A 1 249 ? 9.505 -2.496 -18.496 1.00 91.50 249 LEU A C 1
ATOM 1934 O O . LEU A 1 249 ? 9.671 -1.696 -19.419 1.00 91.50 249 LEU A O 1
ATOM 1938 N N . TYR A 1 250 ? 10.463 -2.854 -17.637 1.00 93.00 250 TYR A N 1
ATOM 1939 C CA . TYR A 1 250 ? 11.841 -2.388 -17.739 1.00 93.00 250 TYR A CA 1
ATO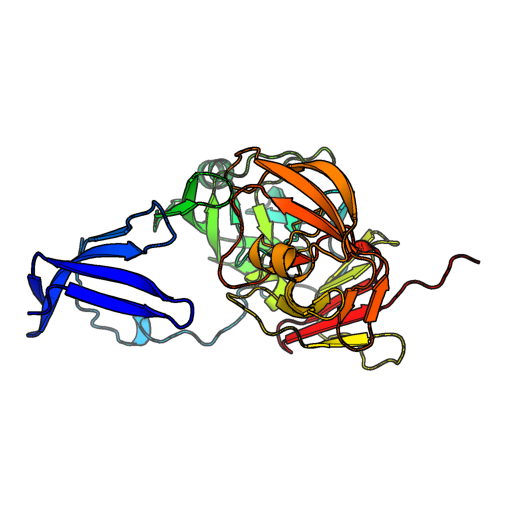M 1940 C C . TYR A 1 250 ? 12.428 -2.689 -19.123 1.00 93.00 250 TYR A C 1
ATOM 1942 O O . TYR A 1 250 ? 12.891 -1.763 -19.783 1.00 93.00 250 TYR A O 1
ATOM 1950 N N . ASP A 1 251 ? 12.309 -3.916 -19.627 1.00 92.44 251 ASP A N 1
ATOM 1951 C CA . ASP A 1 251 ? 12.831 -4.327 -20.935 1.00 92.44 251 ASP A CA 1
ATOM 1952 C C . ASP A 1 251 ? 12.245 -3.492 -22.084 1.00 92.44 251 ASP A C 1
ATOM 1954 O O . ASP A 1 251 ? 12.946 -3.136 -23.037 1.00 92.44 251 ASP A O 1
ATOM 1958 N N . ARG A 1 252 ? 10.970 -3.089 -21.977 1.00 93.50 252 ARG A N 1
ATOM 1959 C CA . ARG A 1 252 ? 10.315 -2.213 -22.968 1.00 93.50 252 ARG A CA 1
ATOM 1960 C C . ARG A 1 252 ? 10.822 -0.769 -22.946 1.00 93.50 252 ARG A C 1
ATOM 1962 O O . ARG A 1 252 ? 10.629 -0.057 -23.937 1.00 93.50 252 ARG A O 1
ATOM 1969 N N . ILE A 1 253 ? 11.427 -0.319 -21.844 1.00 94.88 253 ILE A N 1
ATOM 1970 C CA . ILE A 1 253 ? 11.923 1.058 -21.661 1.00 94.88 253 ILE A CA 1
ATOM 1971 C C . ILE A 1 253 ? 13.440 1.146 -21.447 1.00 94.88 253 ILE A C 1
ATOM 1973 O O . ILE A 1 253 ? 13.960 2.255 -21.347 1.00 94.88 253 ILE A O 1
ATOM 1977 N N . ALA A 1 254 ? 14.161 0.022 -21.425 1.00 93.75 254 ALA A N 1
ATOM 1978 C CA . ALA A 1 254 ? 15.567 -0.067 -21.023 1.00 93.75 254 ALA A CA 1
ATOM 1979 C C . ALA A 1 254 ? 16.483 0.899 -21.796 1.00 93.75 254 ALA A C 1
ATOM 1981 O O . ALA A 1 254 ? 17.390 1.500 -21.230 1.00 93.75 254 ALA A O 1
ATOM 1982 N N . ALA A 1 255 ? 16.199 1.124 -23.083 1.00 94.38 255 ALA A N 1
ATOM 1983 C CA . ALA A 1 255 ? 16.960 2.040 -23.936 1.00 94.38 255 ALA A CA 1
ATOM 1984 C C . ALA A 1 255 ? 16.795 3.533 -23.580 1.00 94.38 255 ALA A C 1
ATOM 1986 O O . ALA A 1 255 ? 17.494 4.378 -24.135 1.00 94.38 255 ALA A O 1
ATOM 1987 N N . SER A 1 256 ? 15.829 3.877 -22.730 1.00 93.44 256 SER A N 1
ATOM 1988 C CA . SER A 1 256 ? 15.449 5.256 -22.395 1.00 93.44 256 SER A CA 1
ATOM 1989 C C . SER A 1 256 ? 15.603 5.588 -20.911 1.00 93.44 256 SER A C 1
ATOM 1991 O O . SER A 1 256 ? 15.375 6.732 -20.528 1.00 93.44 256 SER A O 1
ATOM 1993 N N . VAL A 1 257 ? 15.982 4.618 -20.079 1.00 93.88 257 VAL A N 1
ATOM 1994 C CA . VAL A 1 257 ? 16.195 4.821 -18.642 1.00 93.88 257 VAL A CA 1
ATOM 1995 C C . VAL A 1 257 ? 17.681 4.905 -18.319 1.00 93.88 257 VAL A C 1
ATOM 1997 O O . VAL A 1 257 ? 18.530 4.402 -19.054 1.00 93.88 257 VAL A O 1
ATOM 2000 N N . HIS A 1 258 ? 17.999 5.541 -17.197 1.00 93.31 258 HIS A N 1
ATOM 2001 C CA . HIS A 1 258 ? 19.368 5.649 -16.704 1.00 93.31 258 HIS A CA 1
ATOM 2002 C C . HIS A 1 258 ? 19.490 4.949 -15.362 1.00 93.31 258 HIS A C 1
ATOM 2004 O O . HIS A 1 258 ? 18.727 5.258 -14.448 1.00 93.31 258 HIS A O 1
ATOM 2010 N N . GLU A 1 259 ? 20.439 4.023 -15.251 1.00 95.75 259 GLU A N 1
ATOM 2011 C CA . GLU A 1 259 ? 20.812 3.434 -13.967 1.00 95.75 259 GLU A CA 1
ATOM 2012 C C . GLU A 1 259 ? 21.331 4.530 -13.030 1.00 95.75 259 GLU A C 1
ATOM 2014 O O . GLU A 1 259 ? 22.112 5.393 -13.439 1.00 95.75 259 GLU A O 1
ATOM 2019 N N . ILE A 1 260 ? 20.851 4.512 -11.790 1.00 95.75 260 ILE A N 1
ATOM 2020 C CA . ILE A 1 260 ? 21.202 5.479 -10.750 1.00 95.75 260 ILE A CA 1
ATOM 2021 C C . ILE A 1 260 ? 22.066 4.817 -9.684 1.00 95.75 260 ILE A C 1
ATOM 2023 O O . ILE A 1 260 ? 23.138 5.331 -9.374 1.00 95.75 260 ILE A O 1
ATOM 2027 N N . ASP A 1 261 ? 21.592 3.706 -9.118 1.00 94.75 261 ASP A N 1
ATOM 2028 C CA . ASP A 1 261 ? 22.278 2.993 -8.041 1.00 94.75 261 ASP A CA 1
ATOM 2029 C C . ASP A 1 261 ? 21.777 1.547 -7.930 1.00 94.75 261 ASP A C 1
ATOM 2031 O O . ASP A 1 261 ? 20.679 1.212 -8.381 1.00 94.75 261 ASP A O 1
ATOM 2035 N N . THR A 1 262 ? 22.551 0.700 -7.265 1.00 93.25 262 THR A N 1
ATOM 2036 C CA . THR A 1 262 ? 22.088 -0.598 -6.766 1.00 93.25 262 THR A CA 1
ATOM 2037 C C . THR A 1 262 ? 21.523 -0.434 -5.361 1.00 93.25 262 THR A C 1
ATOM 2039 O O . THR A 1 262 ? 22.051 0.305 -4.535 1.00 93.25 262 THR A O 1
ATOM 2042 N N . THR A 1 263 ? 20.442 -1.136 -5.061 1.00 93.31 263 THR A N 1
ATOM 2043 C CA . THR A 1 263 ? 19.760 -1.066 -3.772 1.00 93.31 263 THR A CA 1
ATOM 2044 C C . THR A 1 263 ? 19.310 -2.451 -3.323 1.00 93.31 263 THR A C 1
ATOM 2046 O O . THR A 1 263 ? 19.476 -3.453 -4.018 1.00 93.31 263 THR A O 1
ATOM 2049 N N . ARG A 1 264 ? 18.739 -2.515 -2.123 1.00 90.44 264 ARG A N 1
ATOM 2050 C CA . ARG A 1 264 ? 18.109 -3.718 -1.593 1.00 90.44 264 ARG A CA 1
ATOM 2051 C C . ARG A 1 264 ? 16.710 -3.390 -1.119 1.00 90.44 264 ARG A C 1
ATOM 2053 O O . ARG A 1 264 ? 16.518 -2.442 -0.361 1.00 90.44 264 ARG A O 1
ATOM 2060 N N . VAL A 1 265 ? 15.752 -4.209 -1.526 1.00 88.31 265 VAL A N 1
ATOM 2061 C CA . VAL A 1 265 ? 14.349 -4.077 -1.133 1.00 88.31 265 VAL A CA 1
ATOM 2062 C C . VAL A 1 265 ? 13.933 -5.266 -0.280 1.00 88.31 265 VAL A C 1
ATOM 2064 O O . VAL A 1 265 ? 14.464 -6.365 -0.419 1.00 88.31 265 VAL A O 1
ATOM 2067 N N . SER A 1 266 ? 12.984 -5.044 0.621 1.00 85.69 266 SER A N 1
ATOM 2068 C CA . SER A 1 266 ? 12.367 -6.105 1.413 1.00 85.69 266 SER A CA 1
ATOM 2069 C C . SER A 1 266 ? 10.856 -5.993 1.301 1.00 85.69 266 SER A C 1
ATOM 2071 O O . SER A 1 266 ? 10.301 -4.893 1.319 1.00 85.69 266 SER A O 1
ATOM 2073 N N . PHE A 1 267 ? 10.210 -7.146 1.187 1.00 84.00 267 PHE A N 1
ATOM 2074 C CA . PHE A 1 267 ? 8.761 -7.286 1.145 1.00 84.00 267 PHE A CA 1
ATOM 2075 C C . PHE A 1 267 ? 8.271 -7.936 2.436 1.00 84.00 267 PHE A C 1
ATOM 2077 O O . PHE A 1 267 ? 9.043 -8.283 3.327 1.00 84.00 267 PHE A O 1
ATOM 2084 N N . ILE A 1 268 ? 6.967 -8.166 2.506 1.00 81.06 268 ILE A N 1
ATOM 2085 C CA . ILE A 1 268 ? 6.329 -8.932 3.577 1.00 81.06 268 ILE A CA 1
ATOM 2086 C C . ILE A 1 268 ? 6.955 -10.324 3.810 1.00 81.06 268 ILE A C 1
ATOM 2088 O O . ILE A 1 268 ? 6.977 -10.792 4.942 1.00 81.06 268 ILE A O 1
ATOM 2092 N N . GLY A 1 269 ? 7.508 -10.978 2.782 1.00 75.25 269 GLY A N 1
ATOM 2093 C CA . GLY A 1 269 ? 8.225 -12.253 2.923 1.00 75.25 269 GLY A CA 1
ATOM 2094 C C . GLY A 1 269 ? 9.556 -12.164 3.667 1.00 75.25 269 GLY A C 1
ATOM 2095 O O . GLY A 1 269 ? 10.187 -13.192 3.903 1.00 75.25 269 GLY A O 1
ATOM 2096 N N . GLY A 1 270 ? 10.007 -10.958 4.023 1.00 79.94 270 GLY A N 1
ATOM 2097 C CA . GLY A 1 270 ? 11.211 -10.720 4.817 1.00 79.94 270 GLY A CA 1
ATOM 2098 C C . GLY A 1 270 ? 12.525 -10.999 4.086 1.00 79.94 270 GLY A C 1
ATOM 2099 O O . GLY A 1 270 ? 13.592 -10.697 4.623 1.00 79.94 270 GLY A O 1
ATOM 2100 N N . GLN A 1 271 ? 12.487 -11.544 2.864 1.00 83.12 271 GLN A N 1
ATOM 2101 C CA . GLN A 1 271 ? 13.688 -11.712 2.064 1.00 83.12 271 GLN A CA 1
ATOM 2102 C C . GLN A 1 271 ? 14.151 -10.348 1.562 1.00 83.12 271 GLN A C 1
ATOM 2104 O O . GLN A 1 271 ? 13.403 -9.602 0.929 1.00 83.12 271 GLN A O 1
ATOM 2109 N N . VAL A 1 272 ? 15.422 -10.059 1.814 1.00 86.75 272 VAL A N 1
ATOM 2110 C CA . VAL A 1 272 ? 16.106 -8.922 1.209 1.00 86.75 272 VAL A CA 1
ATOM 2111 C C . VAL A 1 272 ? 16.523 -9.324 -0.203 1.00 86.75 272 VAL A C 1
ATOM 2113 O O . VAL A 1 272 ? 17.222 -10.323 -0.382 1.00 86.75 272 VAL A O 1
ATOM 2116 N N . LEU A 1 273 ? 16.067 -8.567 -1.195 1.00 87.19 273 LEU A N 1
ATOM 2117 C CA . LEU A 1 273 ? 16.320 -8.800 -2.612 1.00 87.19 273 LEU A CA 1
ATOM 2118 C C . LEU A 1 273 ? 17.184 -7.678 -3.177 1.00 87.19 273 LEU A C 1
ATOM 2120 O O . LEU A 1 273 ? 16.945 -6.504 -2.884 1.00 87.19 273 LEU A O 1
ATOM 2124 N N . ASP A 1 274 ? 18.158 -8.049 -4.002 1.00 90.56 274 ASP A N 1
ATOM 2125 C CA . ASP A 1 274 ? 18.944 -7.087 -4.766 1.00 90.56 274 ASP A CA 1
ATOM 2126 C C . ASP A 1 274 ? 18.078 -6.462 -5.862 1.00 90.56 274 ASP A C 1
ATOM 2128 O O . ASP A 1 274 ? 17.276 -7.130 -6.528 1.00 90.56 274 ASP A O 1
ATOM 2132 N N . ALA A 1 275 ? 18.235 -5.158 -6.027 1.00 93.25 275 ALA A N 1
ATOM 2133 C CA . ALA A 1 275 ? 17.483 -4.372 -6.981 1.00 93.25 275 ALA A CA 1
ATOM 2134 C C . ALA A 1 275 ? 18.344 -3.232 -7.527 1.00 93.25 275 ALA A C 1
ATOM 2136 O O . ALA A 1 275 ? 19.360 -2.860 -6.943 1.00 93.25 275 ALA A O 1
ATOM 2137 N N . THR A 1 276 ? 17.908 -2.643 -8.631 1.00 95.44 276 THR A N 1
ATOM 2138 C CA . THR A 1 276 ? 18.584 -1.507 -9.258 1.00 95.44 276 THR A CA 1
ATOM 2139 C C . THR A 1 276 ? 17.598 -0.365 -9.422 1.00 95.44 276 THR A C 1
ATOM 2141 O O . THR A 1 276 ? 16.450 -0.569 -9.825 1.00 95.44 276 THR A O 1
ATOM 2144 N N . GLN A 1 277 ? 18.034 0.842 -9.081 1.00 96.50 277 GLN A N 1
ATOM 2145 C CA . GLN A 1 277 ? 17.270 2.062 -9.257 1.00 96.50 277 GLN A CA 1
ATOM 2146 C C . GLN A 1 277 ? 17.563 2.687 -10.615 1.00 96.50 277 GLN A C 1
ATOM 2148 O O . GLN A 1 277 ? 18.718 2.842 -11.010 1.00 96.50 277 GLN A O 1
ATOM 2153 N N . TYR A 1 278 ? 16.503 3.105 -11.296 1.00 96.62 278 TYR A N 1
ATOM 2154 C CA . TYR A 1 278 ? 16.557 3.757 -12.594 1.00 96.62 278 TYR A CA 1
ATOM 2155 C C . TYR A 1 278 ? 15.757 5.053 -12.580 1.00 96.62 278 TYR A C 1
ATOM 2157 O O . TYR A 1 278 ? 14.660 5.118 -12.017 1.00 96.62 278 TYR A O 1
ATOM 2165 N N . ALA A 1 279 ? 16.272 6.073 -13.259 1.00 96.50 279 ALA A N 1
ATOM 2166 C CA . ALA A 1 279 ? 15.504 7.256 -13.610 1.00 96.50 279 ALA A CA 1
ATOM 2167 C C . ALA A 1 279 ? 14.803 7.032 -14.954 1.00 96.50 279 ALA A C 1
ATOM 2169 O O . ALA A 1 279 ? 15.459 6.798 -15.970 1.00 96.50 279 ALA A O 1
ATOM 2170 N N . VAL A 1 280 ? 13.476 7.146 -14.948 1.00 95.88 280 VAL A N 1
ATOM 2171 C CA . VAL A 1 280 ? 12.615 7.171 -16.134 1.00 95.88 280 VAL A CA 1
ATOM 2172 C C . VAL A 1 280 ? 12.317 8.637 -16.461 1.00 95.88 280 VAL A C 1
ATOM 2174 O O . VAL A 1 280 ? 11.562 9.260 -15.712 1.00 95.88 280 VAL A O 1
ATOM 2177 N N . PRO A 1 281 ? 12.918 9.232 -17.507 1.00 94.62 281 PRO A N 1
ATOM 2178 C CA . PRO A 1 281 ? 12.789 10.661 -17.816 1.00 94.62 281 PRO A CA 1
ATOM 2179 C C . PRO A 1 281 ? 11.356 11.213 -17.850 1.00 94.62 281 PRO A C 1
ATOM 2181 O O . PRO A 1 281 ? 11.101 12.315 -17.357 1.00 94.62 281 PRO A O 1
ATOM 2184 N N . ASN A 1 282 ? 10.419 10.454 -18.413 1.00 94.69 282 ASN A N 1
ATOM 2185 C CA . ASN A 1 282 ? 9.045 10.860 -18.654 1.00 94.69 282 ASN A CA 1
ATOM 2186 C C . ASN A 1 282 ? 8.074 9.832 -18.073 1.00 94.69 282 ASN A C 1
ATOM 2188 O O . ASN A 1 282 ? 7.902 8.743 -18.614 1.00 94.69 282 ASN A O 1
ATOM 2192 N N . ALA A 1 283 ? 7.352 10.210 -17.020 1.00 95.38 283 ALA A N 1
ATOM 2193 C CA . ALA A 1 283 ? 6.226 9.432 -16.514 1.00 95.38 283 ALA A CA 1
ATOM 2194 C C . ALA A 1 283 ? 4.968 10.298 -16.377 1.00 95.38 283 ALA A C 1
ATOM 2196 O O . ALA A 1 283 ? 5.013 11.428 -15.869 1.00 95.38 283 ALA A O 1
ATOM 2197 N N . SER A 1 284 ? 3.829 9.772 -16.829 1.00 95.50 284 SER A N 1
ATOM 2198 C CA . SER A 1 284 ? 2.555 10.498 -16.807 1.00 95.50 284 SER A CA 1
ATOM 2199 C C . SER A 1 284 ? 1.334 9.604 -16.610 1.00 95.50 284 SER A C 1
ATOM 2201 O O . SER A 1 284 ? 1.347 8.422 -16.945 1.00 95.50 284 SER A O 1
ATOM 2203 N N . VAL A 1 285 ? 0.258 10.197 -16.092 1.00 93.88 285 VAL A N 1
ATOM 2204 C CA . VAL A 1 285 ? -1.078 9.601 -15.966 1.00 93.88 285 VAL A CA 1
ATOM 2205 C C . VAL A 1 285 ? -2.105 10.652 -16.369 1.00 93.88 285 VAL A C 1
ATOM 2207 O O . VAL A 1 285 ? -2.357 11.614 -15.641 1.00 93.88 285 VAL A O 1
ATOM 2210 N N . GLY A 1 286 ? -2.703 10.493 -17.550 1.00 88.75 286 GLY A N 1
ATOM 2211 C CA . GLY A 1 286 ? -3.585 11.515 -18.117 1.00 88.75 286 GLY A CA 1
ATOM 2212 C C . GLY A 1 286 ? -2.866 12.864 -18.239 1.00 88.75 286 GLY A C 1
ATOM 2213 O O . GLY A 1 286 ? -1.846 12.960 -18.911 1.00 88.75 286 GLY A O 1
ATOM 2214 N N . ALA A 1 287 ? -3.390 13.898 -17.575 1.00 89.25 287 ALA A N 1
ATOM 2215 C CA . ALA A 1 287 ? -2.783 15.233 -17.540 1.00 89.25 287 ALA A CA 1
ATOM 2216 C C . ALA A 1 287 ? -1.716 15.413 -16.437 1.00 89.25 287 ALA A C 1
ATOM 2218 O O . ALA A 1 287 ? -1.086 16.468 -16.357 1.00 89.25 287 ALA A O 1
ATOM 2219 N N . LEU A 1 288 ? -1.515 14.420 -15.562 1.00 92.50 288 LEU A N 1
ATOM 2220 C CA . LEU A 1 288 ? -0.472 14.468 -14.541 1.00 92.50 288 LEU A CA 1
ATOM 2221 C C . LEU A 1 288 ? 0.862 14.042 -15.137 1.00 92.50 288 LEU A C 1
ATOM 2223 O O . LEU A 1 288 ? 0.999 12.926 -15.626 1.00 92.50 288 LEU A O 1
ATOM 2227 N N . THR A 1 289 ? 1.863 14.904 -15.009 1.00 92.62 289 THR A N 1
ATOM 2228 C CA . THR A 1 289 ? 3.269 14.557 -15.238 1.00 92.62 289 THR A CA 1
ATOM 2229 C C . THR A 1 289 ? 3.975 14.442 -13.893 1.00 92.62 289 THR A C 1
ATOM 2231 O O . THR A 1 289 ? 3.905 15.380 -13.082 1.00 92.62 289 THR A O 1
ATOM 2234 N N . PHE A 1 290 ? 4.653 13.314 -13.668 1.00 86.19 290 PHE A N 1
ATOM 2235 C CA . PHE A 1 290 ? 5.429 13.040 -12.455 1.00 86.19 290 PHE A CA 1
ATOM 2236 C C . PHE A 1 290 ? 6.869 13.583 -12.527 1.00 86.19 290 PHE A C 1
ATOM 2238 O O . PHE A 1 290 ? 7.505 13.733 -11.487 1.00 86.19 290 PHE A O 1
ATOM 2245 N N . GLY A 1 291 ? 7.334 13.958 -13.726 1.00 76.69 291 GLY A N 1
ATOM 2246 C CA . GLY A 1 291 ? 8.730 14.317 -14.005 1.00 76.69 291 GLY A CA 1
ATOM 2247 C C . GLY A 1 291 ? 9.589 13.064 -14.206 1.00 76.69 291 GLY A C 1
ATOM 2248 O O . GLY A 1 291 ? 9.012 11.994 -14.432 1.00 76.69 291 GLY A O 1
ATOM 2249 N N . PRO A 1 292 ? 10.927 13.178 -14.092 1.00 89.00 292 PRO A N 1
ATOM 2250 C CA . PRO A 1 292 ? 11.783 12.011 -13.981 1.00 89.00 292 PRO A CA 1
ATOM 2251 C C . PRO A 1 292 ? 11.346 11.172 -12.781 1.00 89.00 292 PRO A C 1
ATOM 2253 O O . PRO A 1 292 ? 11.332 11.640 -11.638 1.00 89.00 292 PRO A O 1
ATOM 2256 N N . LEU A 1 293 ? 10.931 9.947 -13.060 1.00 93.56 293 LEU A N 1
ATOM 2257 C CA . LEU A 1 293 ? 10.434 9.000 -12.082 1.00 93.56 293 LEU A CA 1
ATOM 2258 C C . LEU A 1 293 ? 11.584 8.090 -11.653 1.00 93.56 293 LEU A C 1
ATOM 2260 O O . LEU A 1 293 ? 12.140 7.370 -12.475 1.00 93.56 293 LEU A O 1
ATOM 2264 N N . LEU A 1 294 ? 11.925 8.111 -10.365 1.00 95.38 294 LEU A N 1
ATOM 2265 C CA . LEU A 1 294 ? 12.830 7.121 -9.789 1.00 95.38 294 LEU A CA 1
ATOM 2266 C C . LEU A 1 294 ? 12.051 5.820 -9.570 1.00 95.38 294 LEU A C 1
ATOM 2268 O O . LEU A 1 294 ? 11.064 5.802 -8.830 1.00 95.38 294 LEU A O 1
ATOM 2272 N N . THR A 1 295 ? 12.492 4.753 -10.223 1.00 95.44 295 THR A N 1
ATOM 2273 C CA . THR A 1 295 ? 11.900 3.413 -10.152 1.00 95.44 295 THR A CA 1
ATOM 2274 C C . THR A 1 295 ? 12.935 2.413 -9.673 1.00 95.44 295 THR A C 1
ATOM 2276 O O . THR A 1 295 ? 14.125 2.611 -9.891 1.00 95.44 295 THR A O 1
ATOM 2279 N N . THR A 1 296 ? 12.486 1.340 -9.041 1.00 95.19 296 THR A N 1
ATOM 2280 C CA . THR A 1 296 ? 13.326 0.213 -8.640 1.00 95.19 296 THR A CA 1
ATOM 2281 C C . THR A 1 296 ? 12.900 -1.029 -9.418 1.00 95.19 296 THR A C 1
ATOM 2283 O O . THR A 1 296 ? 11.709 -1.322 -9.512 1.00 95.19 296 THR A O 1
ATOM 2286 N N . VAL A 1 297 ? 13.864 -1.759 -9.972 1.00 93.25 297 VAL A N 1
ATOM 2287 C CA . VAL A 1 297 ? 13.656 -3.040 -10.664 1.00 93.25 297 VAL A CA 1
ATOM 2288 C C . VAL A 1 297 ? 14.353 -4.124 -9.862 1.00 93.25 297 VAL A C 1
ATOM 2290 O O . VAL A 1 297 ? 15.513 -3.973 -9.484 1.00 93.25 297 VAL A O 1
ATOM 2293 N N . ILE A 1 298 ? 13.641 -5.206 -9.575 1.00 86.19 298 ILE A N 1
ATOM 2294 C CA . ILE A 1 298 ? 14.142 -6.303 -8.743 1.00 86.19 298 ILE A CA 1
ATOM 2295 C C . ILE A 1 298 ? 14.711 -7.377 -9.651 1.00 86.19 298 ILE A C 1
ATOM 2297 O O . ILE A 1 298 ? 14.013 -7.830 -10.556 1.00 86.19 298 ILE A O 1
ATOM 2301 N N . ALA A 1 299 ? 15.932 -7.824 -9.366 1.00 75.88 299 ALA A N 1
ATOM 2302 C CA . ALA A 1 299 ? 16.585 -8.842 -10.175 1.00 75.88 299 ALA A CA 1
ATOM 2303 C C . ALA A 1 299 ? 15.800 -10.172 -10.175 1.00 75.88 299 ALA A C 1
ATOM 2305 O O . ALA A 1 299 ? 15.454 -10.727 -9.124 1.00 75.88 299 ALA A O 1
ATOM 2306 N N . GLY A 1 300 ? 15.545 -10.701 -11.369 1.00 71.12 300 GLY A N 1
ATOM 2307 C CA . GLY A 1 300 ? 14.791 -11.927 -11.620 1.00 71.12 300 GLY A CA 1
ATOM 2308 C C . GLY A 1 300 ? 13.291 -11.821 -11.330 1.00 71.12 300 GLY A C 1
ATOM 2309 O O . GLY A 1 300 ? 12.675 -12.847 -11.036 1.00 71.12 300 GLY A O 1
ATOM 2310 N N . GLY A 1 301 ? 12.729 -10.605 -11.285 1.00 66.25 301 GLY A N 1
ATOM 2311 C CA . GLY A 1 301 ? 11.283 -10.355 -11.167 1.00 66.25 301 GLY A CA 1
ATOM 2312 C C . GLY A 1 301 ? 10.644 -10.783 -9.838 1.00 66.25 301 GLY A C 1
ATOM 2313 O O . GLY A 1 301 ? 9.421 -10.794 -9.691 1.00 66.25 301 GLY A O 1
ATOM 2314 N N . ARG A 1 302 ? 11.449 -11.156 -8.838 1.00 61.72 302 ARG A N 1
ATOM 2315 C CA . ARG A 1 302 ? 10.961 -11.734 -7.577 1.00 61.72 302 ARG A CA 1
ATOM 2316 C C . ARG A 1 302 ? 10.203 -10.704 -6.740 1.00 61.72 302 ARG A C 1
ATOM 2318 O O . ARG A 1 302 ? 10.672 -9.594 -6.534 1.00 61.72 302 ARG A O 1
ATOM 2325 N N . GLY A 1 303 ? 9.067 -11.116 -6.174 1.00 56.97 303 GLY A N 1
ATOM 2326 C CA . GLY A 1 303 ? 8.283 -10.285 -5.251 1.00 56.97 303 GLY A CA 1
ATOM 2327 C C . GLY A 1 303 ? 7.293 -9.329 -5.915 1.00 56.97 303 GLY A C 1
ATOM 2328 O O . GLY A 1 303 ? 6.666 -8.546 -5.206 1.00 56.97 303 GLY A O 1
ATOM 2329 N N . GLN A 1 304 ? 7.115 -9.417 -7.234 1.00 61.84 304 GLN A N 1
ATOM 2330 C CA . GLN A 1 304 ? 6.129 -8.631 -7.969 1.00 61.84 304 GLN A CA 1
ATOM 2331 C C . GLN A 1 304 ? 4.865 -9.451 -8.249 1.00 61.84 304 GLN A C 1
ATOM 2333 O O . GLN A 1 304 ? 4.940 -10.655 -8.493 1.00 61.84 304 GLN A O 1
ATOM 2338 N N . ASP A 1 305 ? 3.700 -8.803 -8.187 1.00 59.00 305 ASP A N 1
ATOM 2339 C CA . ASP A 1 305 ? 2.441 -9.421 -8.607 1.00 59.00 305 ASP A CA 1
ATOM 2340 C C . ASP A 1 305 ? 2.380 -9.426 -10.138 1.00 59.00 305 ASP A C 1
ATOM 2342 O O . ASP A 1 305 ? 2.408 -8.365 -10.757 1.00 59.00 305 ASP A O 1
ATOM 2346 N N . LEU A 1 306 ? 2.250 -10.614 -10.734 1.00 56.88 306 LEU A N 1
ATOM 2347 C CA . LEU A 1 306 ? 2.315 -10.830 -12.188 1.00 56.88 306 LEU A CA 1
ATOM 2348 C C . LEU A 1 306 ? 1.178 -10.157 -12.983 1.00 56.88 306 LEU A C 1
ATOM 2350 O O . LEU A 1 306 ? 1.252 -10.057 -14.201 1.00 56.88 306 LEU A O 1
ATOM 2354 N N . ASP A 1 307 ? 0.135 -9.670 -12.309 1.00 71.31 307 ASP A N 1
ATOM 2355 C CA . ASP A 1 307 ? -1.059 -9.116 -12.959 1.00 71.31 307 ASP A CA 1
ATOM 2356 C C . ASP A 1 307 ? -0.942 -7.616 -13.317 1.00 71.31 307 ASP A C 1
ATOM 2358 O O . ASP A 1 307 ? -1.905 -7.013 -13.802 1.00 71.31 307 ASP A O 1
ATOM 2362 N N . ASN A 1 308 ? 0.192 -6.968 -13.022 1.00 83.69 308 ASN A N 1
ATOM 2363 C CA . ASN A 1 308 ? 0.426 -5.545 -13.297 1.00 83.69 308 ASN A CA 1
ATOM 2364 C C . ASN A 1 308 ? 1.903 -5.244 -13.616 1.00 83.69 308 ASN A C 1
ATOM 2366 O O . ASN A 1 308 ? 2.779 -6.080 -13.423 1.00 83.69 308 ASN A O 1
ATOM 2370 N N . ASP A 1 309 ? 2.169 -4.028 -14.103 1.00 92.06 309 ASP A N 1
ATOM 2371 C CA . ASP A 1 309 ? 3.511 -3.582 -14.501 1.00 92.06 309 ASP A CA 1
ATOM 2372 C C . ASP A 1 309 ? 4.347 -3.042 -13.318 1.00 92.06 309 ASP A C 1
ATOM 2374 O O . ASP A 1 309 ? 5.491 -2.623 -13.507 1.00 92.06 309 ASP A O 1
ATOM 2378 N N . GLY A 1 310 ? 3.785 -3.011 -12.103 1.00 92.56 310 GLY A N 1
ATOM 2379 C CA . GLY A 1 310 ? 4.433 -2.497 -10.898 1.00 92.56 310 GLY A CA 1
ATOM 2380 C C . GLY A 1 310 ? 3.520 -1.644 -10.016 1.00 92.56 310 GLY A C 1
ATOM 2381 O O . GLY A 1 310 ? 2.292 -1.652 -10.128 1.00 92.56 310 GLY A O 1
ATOM 2382 N N . PHE A 1 311 ? 4.123 -0.849 -9.135 1.00 93.56 311 PHE A N 1
ATOM 2383 C CA . PHE A 1 311 ? 3.410 0.057 -8.240 1.00 93.56 311 PHE A CA 1
ATOM 2384 C C . PHE A 1 311 ? 4.117 1.400 -8.049 1.00 93.56 311 PHE A C 1
ATOM 2386 O O . PHE A 1 311 ? 5.341 1.492 -8.027 1.00 93.56 311 PHE A O 1
ATOM 2393 N N . LEU A 1 312 ? 3.314 2.453 -7.894 1.00 95.38 312 LEU A N 1
ATOM 2394 C CA . LEU A 1 312 ? 3.720 3.823 -7.612 1.00 95.38 312 LEU A CA 1
ATOM 2395 C C . LEU A 1 312 ? 3.748 4.044 -6.095 1.00 95.38 312 LEU A C 1
ATOM 2397 O O . LEU A 1 312 ? 2.696 4.020 -5.452 1.00 95.38 312 LEU A O 1
ATOM 2401 N N . GLY A 1 313 ? 4.944 4.266 -5.556 1.00 95.88 313 GLY A N 1
ATOM 2402 C CA . GLY A 1 313 ? 5.194 4.415 -4.123 1.00 95.88 313 GLY A CA 1
ATOM 2403 C C . GLY A 1 313 ? 5.247 5.863 -3.632 1.00 95.88 313 GLY A C 1
ATOM 2404 O O . GLY A 1 313 ? 5.004 6.836 -4.362 1.00 95.88 313 GLY A O 1
ATOM 2405 N N . LEU A 1 314 ? 5.600 6.015 -2.358 1.00 96.44 314 LEU A N 1
ATOM 2406 C CA . LEU A 1 314 ? 5.648 7.295 -1.652 1.00 96.44 314 LEU A CA 1
ATOM 2407 C C . LEU A 1 314 ? 6.647 8.288 -2.238 1.00 96.44 314 LEU A C 1
ATOM 2409 O O . LEU A 1 314 ? 6.338 9.474 -2.238 1.00 96.44 314 LEU A O 1
ATOM 2413 N N . ASN A 1 315 ? 7.745 7.828 -2.844 1.00 94.69 315 ASN A N 1
ATOM 2414 C CA . ASN A 1 315 ? 8.706 8.668 -3.572 1.00 94.69 315 ASN A CA 1
ATOM 2415 C C . ASN A 1 315 ? 8.085 9.511 -4.718 1.00 94.69 315 ASN A C 1
ATOM 2417 O O . ASN A 1 315 ? 8.725 10.416 -5.276 1.00 94.69 315 ASN A O 1
ATOM 2421 N N . VAL A 1 316 ? 6.835 9.224 -5.088 1.00 95.19 316 VAL A N 1
ATOM 2422 C CA . VAL A 1 316 ? 6.014 10.032 -5.997 1.00 95.19 316 VAL A CA 1
ATOM 2423 C C . VAL A 1 316 ? 4.767 10.566 -5.311 1.00 95.19 316 VAL A C 1
ATOM 2425 O O . VAL A 1 316 ? 4.429 11.737 -5.497 1.00 95.19 316 VAL A O 1
ATOM 2428 N N . LEU A 1 317 ? 4.060 9.710 -4.571 1.00 96.25 317 LEU A N 1
ATOM 2429 C CA . LEU A 1 317 ? 2.758 10.031 -3.990 1.00 96.25 317 LEU A CA 1
ATOM 2430 C C . LEU A 1 317 ? 2.834 11.172 -2.966 1.00 96.25 317 LEU A C 1
ATOM 2432 O O . LEU A 1 317 ? 1.905 11.980 -2.899 1.00 96.25 317 LEU A O 1
ATOM 2436 N N . ASP A 1 318 ? 3.948 11.297 -2.239 1.00 95.81 318 ASP A N 1
ATOM 2437 C CA . ASP A 1 318 ? 4.143 12.323 -1.207 1.00 95.81 318 ASP A CA 1
ATOM 2438 C C . ASP A 1 318 ? 4.221 13.765 -1.752 1.00 95.81 318 ASP A C 1
ATOM 2440 O O . ASP A 1 318 ? 4.028 14.740 -1.018 1.00 95.81 318 ASP A O 1
ATOM 2444 N N . LYS A 1 319 ? 4.408 13.917 -3.070 1.00 94.75 319 LYS A N 1
ATOM 2445 C CA . LYS A 1 319 ? 4.469 15.205 -3.787 1.00 94.75 319 LYS A CA 1
ATOM 2446 C C . LYS A 1 319 ? 3.094 15.842 -3.998 1.00 94.75 319 LYS A C 1
ATOM 2448 O O . LYS A 1 319 ? 3.003 16.963 -4.510 1.00 94.75 319 LYS A O 1
ATOM 2453 N N . TYR A 1 320 ? 2.026 15.144 -3.623 1.00 95.38 320 TYR A N 1
ATOM 2454 C CA . TYR A 1 320 ? 0.644 15.545 -3.855 1.00 95.38 320 TYR A CA 1
ATOM 2455 C C . TYR A 1 320 ? -0.155 15.527 -2.557 1.00 95.38 320 TYR A C 1
ATOM 2457 O O . TYR A 1 320 ? 0.180 14.833 -1.605 1.00 95.38 320 TYR A O 1
ATOM 2465 N N . ARG A 1 321 ? -1.270 16.254 -2.534 1.00 96.50 321 ARG A N 1
ATOM 2466 C CA . ARG A 1 321 ? -2.409 15.876 -1.694 1.00 96.50 321 ARG A CA 1
ATOM 2467 C C . ARG A 1 321 ? -3.227 14.844 -2.441 1.00 96.50 321 ARG A C 1
ATOM 2469 O O . ARG A 1 321 ? -3.433 14.993 -3.650 1.00 96.50 321 ARG A O 1
ATOM 2476 N N . LEU A 1 322 ? -3.708 13.844 -1.719 1.00 97.31 322 LEU A N 1
ATOM 2477 C CA . LEU A 1 322 ? -4.449 12.727 -2.286 1.00 97.31 322 LEU A CA 1
ATOM 2478 C C . LEU A 1 322 ? -5.844 12.643 -1.681 1.00 97.31 322 LEU A C 1
ATOM 2480 O O . LEU A 1 322 ? -6.031 12.892 -0.490 1.00 97.31 322 LEU A O 1
ATOM 2484 N N . VAL A 1 323 ? -6.811 12.236 -2.499 1.00 97.62 323 VAL A N 1
ATOM 2485 C CA . VAL A 1 323 ? -8.088 11.701 -2.016 1.00 97.62 323 VAL A CA 1
ATOM 2486 C C . VAL A 1 323 ? -8.316 10.348 -2.653 1.00 97.62 323 VAL A C 1
ATOM 2488 O O . VAL A 1 323 ? -8.509 10.268 -3.866 1.00 97.62 323 VAL A O 1
ATOM 2491 N N . MET A 1 324 ? -8.299 9.301 -1.833 1.00 97.50 324 MET A N 1
ATOM 2492 C CA . MET A 1 324 ? -8.591 7.934 -2.252 1.00 97.50 324 MET A CA 1
ATOM 2493 C C . MET A 1 324 ? -10.103 7.717 -2.183 1.00 97.50 324 MET A C 1
ATOM 2495 O O . MET A 1 324 ? -10.669 7.701 -1.091 1.00 97.50 324 MET A O 1
ATOM 2499 N N . ASP A 1 325 ? -10.765 7.573 -3.331 1.00 95.69 325 ASP A N 1
ATOM 2500 C CA . ASP A 1 325 ? -12.214 7.375 -3.433 1.00 95.69 325 ASP A CA 1
ATOM 2501 C C . ASP A 1 325 ? -12.525 6.080 -4.191 1.00 95.69 325 ASP A C 1
ATOM 2503 O O . ASP A 1 325 ? -12.862 6.054 -5.378 1.00 95.69 325 ASP A O 1
ATOM 2507 N N . TYR A 1 326 ? -12.397 4.965 -3.474 1.00 94.19 326 TYR A N 1
ATOM 2508 C CA . TYR A 1 326 ? -12.579 3.628 -4.043 1.00 94.19 326 TYR A CA 1
ATOM 2509 C C . TYR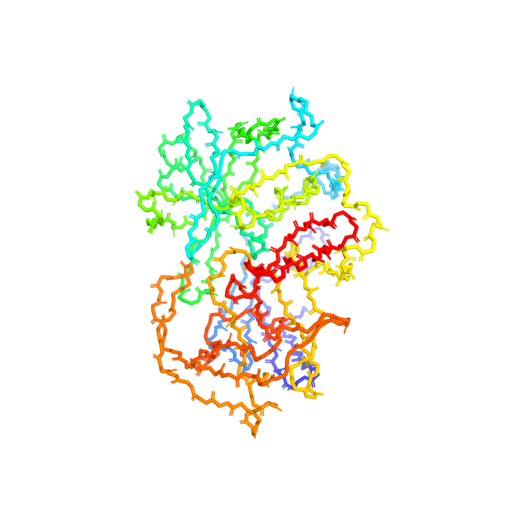 A 1 326 ? -14.020 3.380 -4.487 1.00 94.19 326 TYR A C 1
ATOM 2511 O O . TYR A 1 326 ? -14.239 2.667 -5.466 1.00 94.19 326 TYR A O 1
ATOM 2519 N N . ARG A 1 327 ? -15.007 4.001 -3.823 1.00 90.94 327 ARG A N 1
ATOM 2520 C CA . ARG A 1 327 ? -16.425 3.861 -4.183 1.00 90.94 327 ARG A CA 1
ATOM 2521 C C . ARG A 1 327 ? -16.690 4.345 -5.606 1.00 90.94 327 ARG A C 1
ATOM 2523 O O . ARG A 1 327 ? -17.478 3.726 -6.315 1.00 90.94 327 ARG A O 1
ATOM 2530 N N . HIS A 1 328 ? -16.028 5.424 -6.016 1.00 92.19 328 HIS A N 1
ATOM 2531 C CA . HIS A 1 328 ? -16.112 5.946 -7.381 1.00 92.19 328 HIS A CA 1
ATOM 2532 C C . HIS A 1 328 ? -14.932 5.516 -8.263 1.00 92.19 328 HIS A C 1
ATOM 2534 O O . HIS A 1 328 ? -14.833 5.976 -9.400 1.00 92.19 328 HIS A O 1
ATOM 2540 N N . GLN A 1 329 ? -14.063 4.626 -7.764 1.00 94.62 329 GLN A N 1
ATOM 2541 C CA . GLN A 1 329 ? -12.850 4.155 -8.438 1.00 94.62 329 GLN A CA 1
ATOM 2542 C C . GLN A 1 329 ? -12.008 5.313 -8.975 1.00 94.62 329 GLN A C 1
ATOM 2544 O O . GLN A 1 329 ? -11.634 5.347 -10.150 1.00 94.62 329 GLN A O 1
ATOM 2549 N N . ARG A 1 330 ? -11.762 6.303 -8.115 1.00 95.31 330 ARG A N 1
ATOM 2550 C CA . ARG A 1 330 ? -11.010 7.506 -8.456 1.00 95.31 330 ARG A CA 1
ATOM 2551 C C . ARG A 1 330 ? -10.008 7.855 -7.373 1.00 95.31 330 ARG A C 1
ATOM 2553 O O . ARG A 1 330 ? -10.275 7.704 -6.183 1.00 95.31 330 ARG A O 1
ATOM 2560 N N . VAL A 1 331 ? -8.892 8.424 -7.809 1.00 96.25 331 VAL A N 1
ATOM 2561 C CA . VAL A 1 331 ? -7.970 9.147 -6.937 1.00 96.25 331 VAL A CA 1
ATOM 2562 C C . VAL A 1 331 ? -7.843 10.574 -7.438 1.00 96.25 331 VAL A C 1
ATOM 2564 O O . VAL A 1 331 ? -7.720 10.826 -8.639 1.00 96.25 331 VAL A O 1
ATOM 2567 N N . TYR A 1 332 ? -7.915 11.521 -6.512 1.00 96.38 332 TYR A N 1
ATOM 2568 C CA . TYR A 1 332 ? -7.749 12.938 -6.802 1.00 96.38 332 TYR A CA 1
ATOM 2569 C C . TYR A 1 332 ? -6.366 13.381 -6.351 1.00 96.38 332 TYR A C 1
ATOM 2571 O O . TYR A 1 332 ? -5.997 13.176 -5.198 1.00 96.38 332 TYR A O 1
ATOM 2579 N N . PHE A 1 333 ? -5.631 14.018 -7.256 1.00 95.88 333 PHE A N 1
ATOM 2580 C CA . PHE A 1 333 ? -4.298 14.551 -7.013 1.00 95.88 333 PHE A CA 1
ATOM 2581 C C . PHE A 1 333 ? -4.350 16.075 -7.031 1.00 95.88 333 PHE A C 1
ATOM 2583 O O . PHE A 1 333 ? -4.814 16.672 -8.003 1.00 95.88 333 PHE A O 1
ATOM 2590 N N . GLN A 1 334 ? -3.833 16.717 -5.991 1.00 94.44 334 GLN A N 1
ATOM 2591 C CA . GLN A 1 334 ? -3.585 18.158 -5.985 1.00 94.44 334 GLN A CA 1
ATOM 2592 C C . GLN A 1 334 ? -2.088 18.389 -5.777 1.00 94.44 334 GLN A C 1
ATOM 2594 O O . GLN A 1 334 ? -1.539 18.039 -4.733 1.00 94.44 334 GLN A O 1
ATOM 2599 N N . LYS A 1 335 ? -1.422 18.990 -6.771 1.00 92.62 335 LYS A N 1
ATOM 2600 C CA . LYS A 1 335 ? -0.032 19.442 -6.617 1.00 92.62 335 LYS A CA 1
ATOM 2601 C C . LYS A 1 335 ? 0.022 20.539 -5.564 1.00 92.62 335 LYS A C 1
ATOM 2603 O O . LYS A 1 335 ? -0.844 21.416 -5.524 1.00 92.62 335 LYS A O 1
ATOM 2608 N N . TYR A 1 336 ? 1.057 20.519 -4.736 1.00 91.25 336 TYR A N 1
ATOM 2609 C CA . TYR A 1 336 ? 1.327 21.668 -3.891 1.00 91.25 336 TYR A CA 1
ATOM 2610 C C . TYR A 1 336 ? 1.773 22.861 -4.739 1.00 91.25 336 TYR A C 1
ATOM 2612 O O . TYR A 1 336 ? 2.484 22.694 -5.730 1.00 91.25 336 TYR A O 1
ATOM 2620 N N . ALA A 1 337 ? 1.396 24.071 -4.324 1.00 84.56 337 ALA A N 1
ATOM 2621 C CA . ALA A 1 337 ? 1.986 25.273 -4.891 1.00 84.56 337 ALA A CA 1
ATOM 2622 C C . ALA A 1 337 ? 3.514 25.236 -4.703 1.00 84.56 337 ALA A C 1
ATOM 2624 O O . ALA A 1 337 ? 4.011 24.759 -3.667 1.00 84.56 337 ALA A O 1
ATOM 2625 N N . ALA A 1 338 ? 4.241 25.728 -5.711 1.00 75.00 338 ALA A N 1
ATOM 2626 C CA . ALA A 1 338 ? 5.669 25.981 -5.584 1.00 75.00 338 ALA A CA 1
ATOM 2627 C C . ALA A 1 338 ? 5.894 26.865 -4.349 1.00 75.00 338 ALA A C 1
ATOM 2629 O O . ALA A 1 338 ? 5.128 27.803 -4.117 1.00 75.00 338 ALA A O 1
ATOM 2630 N N . ALA A 1 339 ? 6.886 26.518 -3.528 1.00 64.31 339 ALA A N 1
ATOM 2631 C CA . ALA A 1 339 ? 7.317 27.419 -2.469 1.00 64.31 339 ALA A CA 1
ATOM 2632 C C . ALA A 1 339 ? 7.804 28.708 -3.148 1.00 64.31 339 ALA A C 1
ATOM 2634 O O . ALA A 1 339 ? 8.591 28.624 -4.092 1.00 64.31 339 ALA A O 1
ATOM 2635 N N . GLN A 1 340 ? 7.244 29.849 -2.745 1.00 37.84 340 GLN A N 1
ATOM 2636 C CA . GLN A 1 340 ? 7.703 31.162 -3.198 1.00 37.84 340 GLN A CA 1
ATOM 2637 C C . GLN A 1 340 ? 9.037 31.514 -2.556 1.00 37.84 340 GLN A C 1
ATOM 2639 O O . GLN A 1 340 ? 9.229 31.122 -1.380 1.00 37.84 340 GLN A O 1
#

Nearest PDB structures (foldseek):
  3qrv-assembly1_A  TM=6.013E-01  e=5.065E-10  Plasmodium falciparum
  4cku-assembly2_C  TM=5.520E-01  e=2.317E-10  Plasmodium falciparum
  6kud-assembly1_A-2  TM=5.463E-01  e=5.533E-08  Plasmodium falciparum
  5c9d-assembly1_B  TM=7.474E-01  e=7.782E-05  Rickettsia conorii
  5c9f-assembly1_C  TM=7.073E-01  e=7.011E-05  Rickettsia conorii

Radius of gyration: 21.84 Å; Cα contacts (8 Å, |Δi|>4): 810; chains: 1; bounding box: 51×70×49 Å

Foldseek 3Di:
DDAKDWDQDPVRKIKIWGFADWDDDPNDTDGQWIWIDIDLDPDIDIHGNPDDDDDPDCVVVPPPDDAQQKDFQDDDWDWFPWDDDLQAIWTWKDAPNRIAIAGAKLPDLAKEFAPVVCVVVVWDWADWDWDFFLAIWIKTWTFRQKMDTVRMIGGRDIHIYTHQFDDDPNHTHGIYHYLSNCQNAKWWAALVVSIIIGHNDFDDPPPLKDKFFFAQDSSFTWAFKDQPNDTWIATEISNGSFWEFEPVVCVVCVVQKDWDAWDWDADSNRNIFIKTWIWRQWMDGVPDTQGGGIYIYTPPRGRDDPPTGTYDYCSRQNQWIWIRHVVRNIIITGGDDDDD

Secondary structure (DSSP, 8-state):
---EEEEE-TT--EEEEEEEEEEEETTEEEEEEEEEEESS-S-EEEEE-------S-GGGGS------SEEE-S-SSEE--EEEETTEEEEEEEETTEEEEEEE-TT-SS-EEEHHHHHHTT--EEEEEEEESSSEEEEEEEEEEEEEETTEEEEEEEEEEE---EEETTEEEEEEE-HHHHTTS-EEEETTTTEEEE-SS-----TTPEEEE--EETTEEEEEEEETTEEEEEEE-TT-SSEEE-HHHHHHHGGG-EEEEEEEEE-TT--EEEEEEEEEEEEEETTEEEEEEEEEEEGGGTT--TTSSEEE-HHHHTTEEEEEEGGGTEEEEEEPPPP-

pLDDT: mean 88.68, std 11.26, range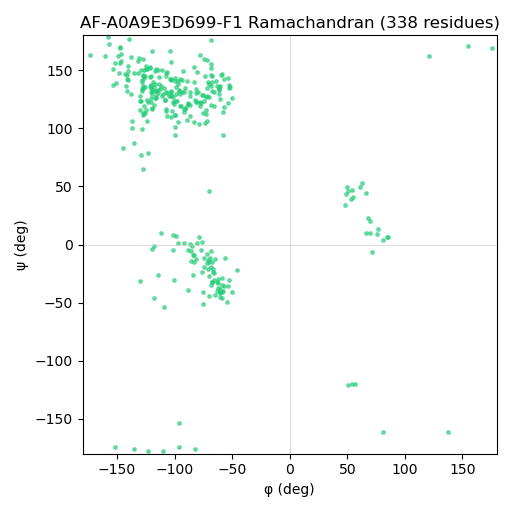 [37.84, 98.69]